Protein AF-D3ANX5-F1 (afdb_monomer)

Secondary structure (DSSP, 8-state):
-----TT-HHHHIIIIIIHHHHHHH--TTT-TT-------S--SS--TT--HHHHHHHHHHHHHHHHHHHTTS-HHHHHHHHHHH-TTGGGS---HHHHHHHHHHHHHHTT--TTT-PPPHHHHHHHHHHHHHS-HHHHHHHHHHHHHHHTTGGGS-HHHHHHHGGGHHHHHHHHHHHHHHT-GGGT---

pLDDT: mean 89.56, std 9.3, range [53.28, 98.25]

Sequence (190 aa):
MNFHSFGNRCYEDTIIRGMPEFFVRYDARFRPQDHLLTLDYPILRPVGKRSGIDAVYFYLSCVLLEQRFLGRLPEPYGKAVLEHFHGDYEELILNVASVILRNLVVHMMMGKKLSENAVTADDMERFCICVKNCDRQKLEEAISHQLEQLTGGPEGDRALYSYLSCDRKDFAAELKNAAECGYMDRMIVY

Radius of gyration: 18.01 Å; Cα contacts (8 Å, |Δi|>4): 197; chains: 1; bounding box: 42×38×56 Å

Foldseek 3Di:
DDQAPLLAPQVCCQPVPVVVVQVVPADCPPCQQDRPGPSQADFLDDLPPDGHVSSVVVSVLRSVLLRVLRVVDDSVLLNLQQCLLDVPSSHDRYHSSLLSLLQCLLCVLLVHDPPDDDQDPVSVVVSLVVLQPDDLVVQLVSSLVSLCVSQPHPPGDVSSSVRNSSCSNVSSVVCSVCSVVVNNSSSYDD

Solvent-accessible surface area (backbone atoms only — not comparable to full-atom values): 10799 Å² total; per-residue (Å²): 134,82,89,78,52,70,68,24,44,41,50,40,43,38,60,72,51,44,45,59,53,40,66,75,68,53,39,75,87,86,41,46,63,59,58,91,60,85,69,72,42,55,64,73,67,76,73,74,91,51,52,20,59,62,26,51,52,53,49,52,55,51,50,50,42,42,45,64,55,55,69,74,52,60,66,70,57,53,33,54,44,42,42,64,62,32,84,63,41,38,77,42,83,57,43,68,59,56,59,48,47,53,32,51,46,52,37,49,75,72,73,32,50,99,87,80,49,81,63,47,73,66,58,51,51,54,48,36,54,50,46,60,73,46,55,64,65,59,44,37,51,53,50,50,53,49,45,34,56,78,31,57,41,99,84,30,46,61,69,48,35,61,48,64,54,52,45,39,65,60,49,33,51,48,52,37,50,24,35,73,73,71,48,50,72,59,62,46,75,105

InterPro domains:
  IPR045751 Protein of unknown function DUF6179 [PF19677] (2-189)

Mean predicted aligned error: 4.9 Å

Organism: NCBI:txid566550

Structure (mmCIF, N/CA/C/O backbone):
data_AF-D3ANX5-F1
#
_entry.id   AF-D3ANX5-F1
#
loop_
_atom_site.group_PDB
_atom_site.id
_atom_site.type_symbol
_atom_site.label_atom_id
_atom_site.label_alt_id
_atom_site.label_comp_id
_atom_site.label_asym_id
_atom_site.label_entity_id
_atom_site.label_seq_id
_atom_site.pdbx_PDB_ins_code
_atom_site.Cartn_x
_atom_site.Cartn_y
_atom_site.Cartn_z
_atom_site.occupancy
_atom_site.B_iso_or_equiv
_atom_site.auth_seq_id
_atom_site.auth_comp_id
_atom_site.auth_asym_id
_atom_site.auth_atom_id
_atom_site.pdbx_PDB_model_num
ATOM 1 N N . MET A 1 1 ? 19.415 4.209 1.225 1.00 53.28 1 MET A N 1
ATOM 2 C CA . MET A 1 1 ? 18.187 3.611 1.788 1.00 53.28 1 MET A CA 1
ATOM 3 C C . MET A 1 1 ? 18.314 2.114 1.610 1.00 53.28 1 MET A C 1
ATOM 5 O O . MET A 1 1 ? 18.692 1.709 0.517 1.00 53.28 1 MET A O 1
ATOM 9 N N . ASN A 1 2 ? 18.074 1.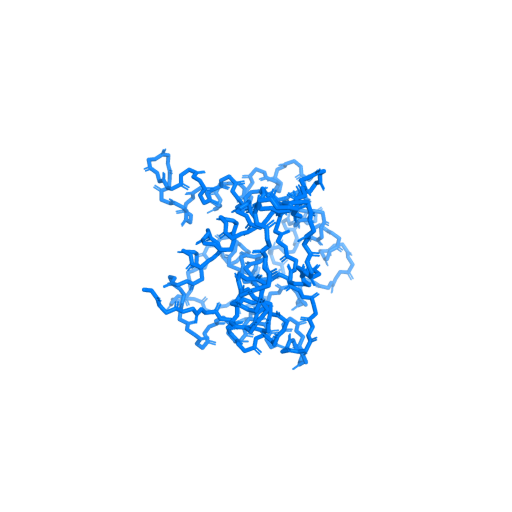333 2.660 1.00 82.69 2 ASN A N 1
ATOM 10 C CA . ASN A 1 2 ? 17.958 -0.117 2.526 1.00 82.69 2 ASN A CA 1
ATOM 11 C C . ASN A 1 2 ? 16.546 -0.434 2.020 1.00 82.69 2 ASN A C 1
ATOM 13 O O . ASN A 1 2 ? 15.611 0.302 2.329 1.00 82.69 2 ASN A O 1
ATOM 17 N N . PHE A 1 3 ? 16.415 -1.463 1.189 1.00 92.81 3 PHE A N 1
ATOM 18 C CA . PHE A 1 3 ? 15.120 -1.934 0.711 1.00 92.81 3 PHE A CA 1
ATOM 19 C C . PHE A 1 3 ? 14.460 -2.792 1.798 1.00 92.81 3 PHE A C 1
ATOM 21 O O . PHE A 1 3 ? 15.115 -3.670 2.355 1.00 92.81 3 PHE A O 1
ATOM 28 N N . HIS A 1 4 ? 13.190 -2.524 2.090 1.00 95.81 4 HIS A N 1
ATOM 29 C CA . HIS A 1 4 ? 12.387 -3.209 3.099 1.00 95.81 4 HIS A CA 1
ATOM 30 C C . HIS A 1 4 ? 11.241 -3.962 2.423 1.00 95.81 4 HIS A C 1
ATOM 32 O O . HIS A 1 4 ? 10.244 -3.366 2.009 1.00 95.81 4 HIS A O 1
ATOM 38 N N . SER A 1 5 ? 11.398 -5.278 2.318 1.00 95.81 5 SER A N 1
ATOM 39 C CA . SER A 1 5 ? 10.372 -6.224 1.861 1.00 95.81 5 SER A CA 1
ATOM 40 C C . SER A 1 5 ? 9.564 -6.827 3.006 1.00 95.81 5 SER A C 1
ATOM 42 O O . SER A 1 5 ? 8.515 -7.421 2.761 1.00 95.81 5 SER A O 1
ATOM 44 N N . PHE A 1 6 ? 10.084 -6.735 4.236 1.00 96.31 6 PHE A N 1
ATOM 45 C CA . PHE A 1 6 ? 9.608 -7.474 5.403 1.00 96.31 6 PHE A CA 1
ATOM 46 C C . PHE A 1 6 ? 9.530 -8.991 5.175 1.00 96.31 6 PHE A C 1
ATOM 48 O O . PHE A 1 6 ? 8.765 -9.665 5.845 1.00 96.31 6 PHE A O 1
ATOM 55 N N . GLY A 1 7 ? 10.333 -9.547 4.259 1.00 95.88 7 GLY A N 1
ATOM 56 C CA . GLY A 1 7 ? 10.342 -10.981 3.939 1.00 95.88 7 GLY A CA 1
ATOM 57 C C . GLY A 1 7 ? 9.345 -11.416 2.859 1.00 95.88 7 GLY A C 1
ATOM 58 O O . GLY A 1 7 ? 9.323 -12.591 2.505 1.00 95.88 7 GLY A O 1
ATOM 59 N N . ASN A 1 8 ? 8.550 -10.504 2.283 1.00 97.75 8 ASN A N 1
ATOM 60 C CA . ASN A 1 8 ? 7.672 -10.859 1.167 1.00 97.75 8 ASN A CA 1
ATOM 61 C C . ASN A 1 8 ? 8.482 -11.162 -0.107 1.00 97.75 8 ASN A C 1
ATOM 63 O O . ASN A 1 8 ? 9.114 -10.273 -0.690 1.00 97.75 8 ASN A O 1
ATOM 67 N N . ARG A 1 9 ? 8.422 -12.416 -0.566 1.00 96.62 9 ARG A N 1
ATOM 68 C CA . ARG A 1 9 ? 9.207 -12.911 -1.702 1.00 96.62 9 ARG A CA 1
ATOM 69 C C . ARG A 1 9 ? 8.788 -12.289 -3.018 1.00 96.62 9 ARG A C 1
ATOM 71 O O . ARG A 1 9 ? 9.655 -11.945 -3.807 1.00 96.62 9 ARG A O 1
ATOM 78 N N . CYS A 1 10 ? 7.490 -12.080 -3.243 1.00 96.06 10 CYS A N 1
ATOM 79 C CA . CYS A 1 10 ? 7.006 -11.427 -4.461 1.00 96.06 10 CYS A CA 1
ATOM 80 C C . CYS A 1 10 ? 7.599 -10.013 -4.605 1.00 96.06 10 CYS A C 1
ATOM 82 O O . CYS A 1 10 ? 8.058 -9.629 -5.686 1.00 96.06 10 CYS A O 1
ATOM 84 N N . TYR A 1 11 ? 7.655 -9.262 -3.502 1.00 96.50 11 TYR A N 1
ATOM 85 C CA . TYR A 1 11 ? 8.239 -7.927 -3.480 1.00 96.50 11 TYR A CA 1
ATOM 86 C C . TYR A 1 11 ? 9.754 -7.963 -3.740 1.00 96.50 11 TYR A C 1
ATOM 88 O O . TYR A 1 11 ? 10.253 -7.223 -4.594 1.00 96.50 11 TYR A O 1
ATOM 96 N N . GLU A 1 12 ? 10.487 -8.848 -3.057 1.00 95.50 12 GLU A N 1
ATOM 97 C CA . GLU A 1 12 ? 11.931 -9.027 -3.272 1.00 95.50 12 GLU A CA 1
ATOM 98 C C . GLU A 1 12 ? 12.256 -9.484 -4.689 1.00 95.50 12 GLU A C 1
ATOM 100 O O . GLU A 1 12 ? 13.096 -8.879 -5.351 1.00 95.50 12 GLU A O 1
ATOM 105 N N . ASP A 1 13 ? 11.582 -10.517 -5.180 1.00 94.56 13 ASP A N 1
ATOM 106 C CA . ASP A 1 13 ? 11.825 -11.081 -6.501 1.00 94.56 13 ASP A CA 1
ATOM 107 C C . ASP A 1 13 ? 11.538 -10.052 -7.584 1.00 94.56 13 ASP A C 1
ATOM 109 O O . ASP A 1 13 ? 12.362 -9.870 -8.480 1.00 94.56 13 ASP A O 1
ATOM 113 N N . THR A 1 14 ? 10.442 -9.299 -7.466 1.00 94.31 14 THR A N 1
ATOM 114 C CA . THR A 1 14 ? 10.116 -8.257 -8.444 1.00 94.31 14 THR A CA 1
ATOM 115 C C . THR A 1 14 ? 11.190 -7.167 -8.473 1.00 94.31 14 THR A C 1
ATOM 117 O O . THR A 1 14 ? 11.650 -6.800 -9.553 1.00 94.31 14 THR A O 1
ATOM 120 N N . ILE A 1 15 ? 11.619 -6.647 -7.315 1.00 94.56 15 ILE A N 1
ATOM 121 C CA . ILE A 1 15 ? 12.495 -5.462 -7.243 1.00 94.56 15 ILE A CA 1
ATOM 122 C C . ILE A 1 15 ? 13.983 -5.801 -7.299 1.00 94.56 15 ILE A C 1
ATOM 124 O O . ILE A 1 15 ? 14.739 -5.129 -7.996 1.00 94.56 15 ILE A O 1
ATOM 128 N N . ILE A 1 16 ? 14.422 -6.815 -6.563 1.00 93.00 16 ILE A N 1
ATOM 129 C CA . ILE A 1 16 ? 15.840 -7.155 -6.413 1.00 93.00 16 ILE A CA 1
ATOM 130 C C . ILE A 1 16 ? 16.317 -8.058 -7.550 1.00 93.00 16 ILE A C 1
ATOM 132 O O . ILE A 1 16 ? 17.468 -7.937 -7.964 1.00 93.00 16 ILE A O 1
ATOM 136 N N . ARG A 1 17 ? 15.459 -8.941 -8.080 1.00 89.56 17 ARG A N 1
ATOM 137 C CA . ARG A 1 17 ? 15.836 -9.880 -9.153 1.00 89.56 17 ARG A CA 1
ATOM 138 C C . ARG A 1 17 ? 15.304 -9.435 -10.516 1.00 89.56 17 ARG A C 1
ATOM 140 O O . ARG A 1 17 ? 16.083 -9.253 -11.450 1.00 89.56 17 ARG A O 1
ATOM 147 N N . GLY A 1 18 ? 14.001 -9.185 -10.607 1.00 89.94 18 GLY A N 1
ATOM 148 C CA . GLY A 1 18 ? 13.301 -8.878 -11.851 1.00 89.94 18 GLY A CA 1
ATOM 149 C C . GLY A 1 18 ? 13.692 -7.533 -12.465 1.00 89.94 18 GLY A C 1
ATOM 150 O O . GLY A 1 18 ? 13.960 -7.462 -13.666 1.00 89.94 18 GLY A O 1
ATOM 151 N N . MET A 1 19 ? 13.782 -6.465 -11.663 1.00 91.25 19 MET A N 1
ATOM 152 C CA . MET A 1 19 ? 14.121 -5.132 -12.190 1.00 91.25 19 MET A CA 1
ATOM 153 C C . MET A 1 19 ? 15.528 -5.060 -12.798 1.00 91.25 19 MET A C 1
ATOM 155 O O . MET A 1 19 ? 15.645 -4.563 -13.921 1.00 91.25 19 MET A O 1
ATOM 159 N N . PRO A 1 20 ? 16.603 -5.552 -12.148 1.00 90.50 20 PRO A N 1
ATOM 160 C CA . PRO A 1 20 ? 17.916 -5.575 -12.788 1.00 90.50 20 PRO A CA 1
ATOM 161 C C . PRO A 1 20 ? 17.933 -6.373 -14.096 1.00 90.50 20 PRO A C 1
ATOM 163 O O . PRO A 1 20 ? 18.494 -5.906 -15.088 1.00 90.50 20 PRO A O 1
ATOM 166 N N . GLU A 1 21 ? 17.282 -7.541 -14.131 1.00 87.12 21 GLU A N 1
ATOM 167 C CA . GLU A 1 21 ? 17.213 -8.379 -15.334 1.00 87.12 21 GLU A CA 1
ATOM 168 C C . GLU A 1 21 ? 16.477 -7.679 -16.487 1.00 87.12 21 GLU A C 1
ATOM 170 O O . GLU A 1 21 ? 16.917 -7.759 -17.639 1.00 87.12 21 GLU A O 1
ATOM 175 N N . PHE A 1 22 ? 15.415 -6.923 -16.183 1.00 86.69 22 PHE A N 1
ATOM 176 C CA . PHE A 1 22 ? 14.735 -6.073 -17.159 1.00 86.69 22 PHE A CA 1
ATOM 177 C C . PHE A 1 22 ? 15.706 -5.081 -17.811 1.00 86.69 22 PHE A C 1
ATOM 179 O O . PHE A 1 22 ? 15.790 -5.040 -19.037 1.00 86.69 22 PHE A O 1
ATOM 186 N N . PHE A 1 23 ? 16.485 -4.329 -17.028 1.00 86.50 23 PHE A N 1
ATOM 187 C CA . PHE A 1 23 ? 17.390 -3.312 -17.581 1.00 86.50 23 PHE A CA 1
ATOM 188 C C . PHE A 1 23 ? 18.545 -3.896 -18.403 1.00 86.50 23 PHE A C 1
ATOM 190 O O . PHE A 1 23 ? 19.031 -3.227 -19.313 1.00 86.50 23 PHE A O 1
ATOM 197 N N . VAL A 1 24 ? 18.962 -5.138 -18.135 1.00 86.62 24 VAL A N 1
ATOM 198 C CA . VAL A 1 24 ? 19.965 -5.838 -18.959 1.00 86.62 24 VAL A CA 1
ATOM 199 C C . VAL A 1 24 ? 19.417 -6.177 -20.347 1.00 86.62 24 VAL A C 1
ATOM 201 O O . VAL A 1 24 ? 20.160 -6.142 -21.328 1.00 86.62 24 VAL A O 1
ATOM 204 N N . ARG A 1 25 ? 18.130 -6.526 -20.443 1.00 82.19 25 ARG A N 1
ATOM 205 C CA . ARG A 1 25 ? 17.501 -6.989 -21.693 1.00 82.19 25 ARG A CA 1
ATOM 206 C C . ARG A 1 25 ? 16.730 -5.906 -22.441 1.00 82.19 25 ARG A C 1
ATOM 208 O O . ARG A 1 25 ? 16.408 -6.103 -23.611 1.00 82.19 25 ARG A O 1
ATOM 215 N N . TYR A 1 26 ? 16.405 -4.802 -21.780 1.00 84.00 26 TYR A N 1
ATOM 216 C CA . TYR A 1 26 ? 15.589 -3.738 -22.345 1.00 84.00 26 TYR A CA 1
ATOM 217 C C . TYR A 1 26 ? 16.313 -3.022 -23.494 1.00 84.00 26 TYR A C 1
ATOM 219 O O . TYR A 1 26 ? 17.374 -2.424 -23.312 1.00 84.00 26 TYR A O 1
ATOM 227 N N . ASP A 1 27 ? 15.706 -3.041 -24.682 1.00 81.69 27 ASP A N 1
ATOM 228 C CA . ASP A 1 27 ? 16.212 -2.340 -25.860 1.00 81.69 27 ASP A CA 1
ATOM 229 C C . ASP A 1 27 ? 15.399 -1.069 -26.119 1.00 81.69 27 ASP A C 1
ATOM 231 O O . ASP A 1 27 ? 14.394 -1.066 -26.831 1.00 81.69 27 ASP A O 1
ATOM 235 N N . ALA A 1 28 ? 15.879 0.043 -25.568 1.00 82.19 28 ALA A N 1
ATOM 236 C CA . ALA A 1 28 ? 15.241 1.346 -25.724 1.00 82.19 28 ALA A CA 1
ATOM 237 C C . ALA A 1 28 ? 15.181 1.847 -27.181 1.00 82.19 28 ALA A C 1
ATOM 239 O O . ALA A 1 28 ? 14.364 2.714 -27.488 1.00 82.19 28 ALA A O 1
ATOM 240 N N . ARG A 1 29 ? 16.058 1.361 -28.073 1.00 80.75 29 ARG A N 1
ATOM 241 C CA . ARG A 1 29 ? 16.172 1.867 -29.452 1.00 80.75 29 ARG A CA 1
ATOM 242 C C . ARG A 1 29 ? 15.270 1.109 -30.409 1.00 80.75 29 ARG A C 1
ATOM 244 O O . ARG A 1 29 ? 14.643 1.731 -31.262 1.00 80.75 29 ARG A O 1
ATOM 251 N N . PHE A 1 30 ? 15.219 -0.212 -30.275 1.00 79.19 30 PHE A N 1
ATOM 252 C CA . PHE A 1 30 ? 14.529 -1.067 -31.237 1.00 79.19 30 PHE A CA 1
ATOM 253 C C . PHE A 1 30 ? 13.263 -1.718 -30.673 1.00 79.19 30 PHE A C 1
ATOM 255 O O . PHE A 1 30 ? 12.392 -2.090 -31.458 1.00 79.19 30 PHE A O 1
ATOM 262 N N . ARG A 1 31 ? 13.124 -1.849 -29.343 1.00 76.81 31 ARG A N 1
ATOM 263 C CA . ARG A 1 31 ? 11.971 -2.505 -28.694 1.00 76.81 31 ARG A CA 1
ATOM 264 C C . ARG A 1 31 ? 11.511 -1.778 -27.412 1.00 76.81 31 ARG A C 1
ATOM 266 O O . ARG A 1 31 ? 11.332 -2.420 -26.379 1.00 76.81 31 ARG A O 1
ATOM 273 N N . PRO A 1 32 ? 11.256 -0.453 -27.448 1.00 71.38 32 PRO A N 1
ATOM 274 C CA . PRO A 1 32 ? 10.964 0.332 -26.242 1.00 71.38 32 PRO A CA 1
ATOM 275 C C . PRO A 1 32 ? 9.645 -0.038 -25.545 1.00 71.38 32 PRO A C 1
ATOM 277 O O . PRO A 1 32 ? 9.438 0.317 -24.390 1.00 71.38 32 PRO A O 1
ATOM 280 N N . GLN A 1 33 ? 8.739 -0.727 -26.245 1.00 67.31 33 GLN A N 1
ATOM 281 C 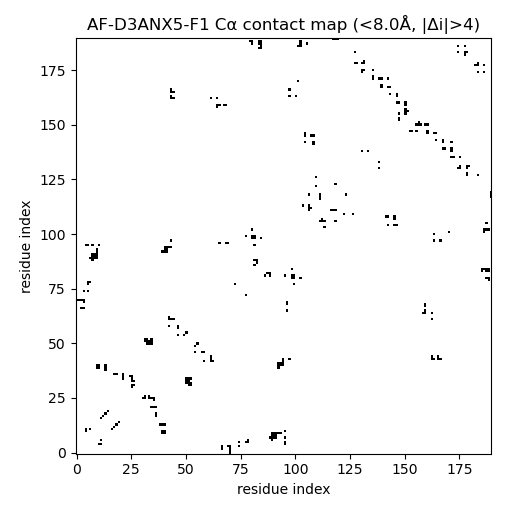CA . GLN A 1 33 ? 7.437 -1.151 -25.720 1.00 67.31 33 GLN A CA 1
ATOM 282 C C . GLN A 1 33 ? 7.497 -2.508 -25.002 1.00 67.31 33 GLN A C 1
ATOM 284 O O . GLN A 1 33 ? 6.590 -2.824 -24.232 1.00 67.31 33 GLN A O 1
ATOM 289 N N . ASP A 1 34 ? 8.548 -3.300 -25.235 1.00 69.56 34 ASP A N 1
ATOM 290 C CA . ASP A 1 34 ? 8.652 -4.650 -24.691 1.00 69.56 34 ASP A CA 1
ATOM 291 C C . ASP A 1 34 ? 9.109 -4.596 -23.237 1.00 69.56 34 ASP A C 1
ATOM 293 O O . ASP A 1 34 ? 10.294 -4.443 -22.931 1.00 69.56 34 ASP A O 1
ATOM 297 N N . HIS A 1 35 ? 8.155 -4.753 -22.323 1.00 58.94 35 HIS A N 1
ATOM 298 C CA . HIS A 1 35 ? 8.471 -5.090 -20.948 1.00 58.94 35 HIS A CA 1
ATOM 299 C C . HIS A 1 35 ? 8.474 -6.620 -20.819 1.00 58.94 35 HIS A C 1
ATOM 301 O O . HIS A 1 35 ? 7.448 -7.284 -20.843 1.00 58.94 35 HIS A O 1
ATOM 307 N N . LEU A 1 36 ? 9.662 -7.213 -20.718 1.00 61.56 36 LEU A N 1
ATOM 308 C CA . LEU A 1 36 ? 9.828 -8.646 -20.424 1.00 61.56 36 LEU A CA 1
ATOM 309 C C . LEU A 1 36 ? 9.421 -9.003 -18.980 1.00 61.56 36 LEU A C 1
ATOM 311 O O . LEU A 1 36 ? 9.427 -10.173 -18.617 1.00 61.56 36 LEU A O 1
ATOM 315 N N . LEU A 1 37 ? 9.114 -7.996 -18.156 1.00 67.00 37 LEU A N 1
ATOM 316 C CA . LEU A 1 37 ? 8.859 -8.118 -16.727 1.00 67.00 37 LEU A CA 1
ATOM 317 C C . LEU A 1 37 ? 7.362 -8.029 -16.433 1.00 67.00 37 LEU A C 1
ATOM 319 O O . LEU A 1 37 ? 6.711 -7.078 -16.856 1.00 67.00 37 LEU A O 1
ATOM 323 N N . THR A 1 38 ? 6.827 -8.984 -15.684 1.00 73.81 38 THR A N 1
ATOM 324 C CA . THR A 1 38 ? 5.393 -9.109 -15.377 1.00 73.81 38 THR A CA 1
ATOM 325 C C . THR A 1 38 ? 4.897 -8.156 -14.285 1.00 73.81 38 THR A C 1
ATOM 327 O O . THR A 1 38 ? 3.689 -7.977 -14.169 1.00 73.81 38 THR A O 1
ATOM 330 N N . LEU A 1 39 ? 5.804 -7.465 -13.573 1.00 87.50 39 LEU A N 1
ATOM 331 C CA . LEU A 1 39 ? 5.484 -6.542 -12.468 1.00 87.50 39 LEU A CA 1
ATOM 332 C C . LEU A 1 39 ? 4.566 -7.208 -11.426 1.00 87.50 39 LEU A C 1
ATOM 334 O O . LEU A 1 39 ? 3.504 -6.683 -11.102 1.00 87.50 39 LEU A O 1
ATOM 338 N N . ASP A 1 40 ? 4.974 -8.384 -10.944 1.00 90.06 40 ASP A N 1
ATOM 339 C CA . ASP A 1 40 ? 4.107 -9.279 -10.165 1.00 90.06 40 ASP A CA 1
ATOM 340 C C . ASP A 1 40 ? 3.681 -8.698 -8.812 1.00 90.06 40 ASP A C 1
ATOM 342 O O . ASP A 1 40 ? 2.571 -8.961 -8.349 1.00 90.06 40 ASP A O 1
ATOM 346 N N . TYR A 1 41 ? 4.534 -7.885 -8.182 1.00 95.19 41 TYR A N 1
ATOM 347 C CA . TYR A 1 41 ? 4.179 -7.209 -6.938 1.00 95.19 41 TYR A CA 1
ATOM 348 C C . TYR A 1 41 ? 3.152 -6.082 -7.186 1.00 95.19 41 TYR A C 1
ATOM 350 O O . TYR A 1 41 ? 3.411 -5.149 -7.952 1.00 95.19 41 TYR A O 1
ATOM 358 N N . PRO A 1 42 ? 1.976 -6.118 -6.533 1.00 95.81 42 PRO A N 1
ATOM 359 C CA . PRO A 1 42 ? 0.933 -5.127 -6.756 1.00 95.81 42 PRO A CA 1
ATOM 360 C C . PRO A 1 42 ? 1.277 -3.794 -6.083 1.00 95.81 42 PRO A C 1
ATOM 362 O O . PRO A 1 42 ? 1.727 -3.760 -4.942 1.00 95.81 42 PRO A O 1
ATOM 365 N N . ILE A 1 43 ? 0.974 -2.677 -6.750 1.00 96.44 43 ILE A N 1
ATOM 366 C CA . ILE A 1 43 ? 1.082 -1.308 -6.211 1.00 96.44 43 ILE A CA 1
ATOM 367 C C . ILE A 1 43 ? -0.307 -0.693 -5.992 1.00 96.44 43 ILE A C 1
ATOM 369 O O . ILE A 1 43 ? -1.248 -1.007 -6.720 1.00 96.44 43 ILE A O 1
ATOM 373 N N . LEU A 1 44 ? -0.437 0.239 -5.039 1.00 96.44 44 LEU A N 1
ATOM 374 C CA . LEU A 1 44 ? -1.719 0.886 -4.697 1.00 96.44 44 LEU A CA 1
ATOM 375 C C . LEU A 1 44 ? -2.333 1.680 -5.854 1.00 96.44 44 LEU A C 1
ATOM 377 O O . LEU A 1 44 ? -3.541 1.903 -5.910 1.00 96.44 44 LEU A O 1
ATOM 381 N N . ARG A 1 45 ? -1.488 2.169 -6.764 1.00 94.62 45 ARG A N 1
ATOM 382 C CA . ARG A 1 45 ? -1.915 2.959 -7.914 1.00 94.62 45 ARG A CA 1
ATOM 383 C C . ARG A 1 45 ? -1.694 2.153 -9.191 1.00 94.62 45 ARG A C 1
ATOM 385 O O . ARG A 1 45 ? -0.541 1.923 -9.545 1.00 94.62 45 ARG A O 1
ATOM 392 N N . PRO A 1 46 ? -2.748 1.781 -9.934 1.00 89.50 46 PRO A N 1
ATOM 393 C CA . PRO A 1 46 ? -2.593 0.923 -11.100 1.00 89.50 46 PRO A CA 1
ATOM 394 C C . PRO A 1 46 ? -1.734 1.586 -12.183 1.00 89.50 46 PRO A C 1
ATOM 396 O O . PRO A 1 46 ? -1.886 2.775 -12.488 1.00 89.50 46 PRO A O 1
ATOM 399 N N . VAL A 1 47 ? -0.866 0.789 -12.815 1.00 89.31 47 VAL A N 1
ATOM 400 C CA . VAL A 1 47 ? -0.013 1.214 -13.944 1.00 89.31 47 VAL A CA 1
ATOM 401 C C . VAL A 1 47 ? -0.860 1.711 -15.124 1.00 89.31 47 VAL A C 1
ATOM 403 O O . VAL A 1 47 ? -0.481 2.660 -15.819 1.00 89.31 47 VAL A O 1
ATOM 406 N N . GLY A 1 48 ? -2.057 1.144 -15.297 1.00 88.12 48 GLY A N 1
ATOM 407 C CA . GLY A 1 48 ? -3.027 1.554 -16.307 1.00 88.12 48 GLY A CA 1
ATOM 408 C C . GLY A 1 48 ? -2.581 1.163 -17.714 1.00 88.12 48 GLY A C 1
ATOM 409 O O . GLY A 1 48 ? -2.150 0.042 -17.940 1.00 88.12 48 GLY A O 1
ATOM 410 N N . LYS A 1 49 ? -2.692 2.095 -18.669 1.00 87.06 49 LYS A N 1
ATOM 411 C CA . LYS A 1 49 ? -2.359 1.867 -20.089 1.00 87.06 49 LYS A CA 1
ATOM 412 C C . LYS A 1 49 ? -0.885 2.121 -20.441 1.00 87.06 49 LYS A C 1
ATOM 414 O O . LYS A 1 49 ? -0.560 2.208 -21.620 1.00 87.06 49 LYS A O 1
ATOM 419 N N . ARG A 1 50 ? -0.017 2.337 -19.448 1.00 88.44 50 ARG A N 1
ATOM 420 C CA . ARG A 1 50 ? 1.416 2.568 -19.687 1.00 88.44 50 ARG A CA 1
ATOM 421 C C . ARG A 1 50 ? 2.073 1.268 -20.147 1.00 88.44 50 ARG A C 1
ATOM 423 O O . ARG A 1 50 ? 1.671 0.196 -19.707 1.00 88.44 50 ARG A O 1
ATOM 430 N N . SER A 1 51 ? 3.104 1.378 -20.973 1.00 83.94 51 SER A N 1
ATOM 431 C CA . SER A 1 51 ? 3.881 0.252 -21.498 1.00 83.94 51 SER A CA 1
ATOM 432 C C . SER A 1 51 ? 5.376 0.563 -21.462 1.00 83.94 51 SER A C 1
ATOM 434 O O . SER A 1 51 ? 5.774 1.713 -21.255 1.00 83.94 51 SER A O 1
ATOM 436 N N . GLY A 1 52 ? 6.206 -0.469 -21.635 1.00 84.56 52 GLY A N 1
ATOM 437 C CA . GLY A 1 52 ? 7.656 -0.314 -21.726 1.00 84.56 52 GLY A CA 1
ATOM 438 C C . GLY A 1 52 ? 8.266 0.455 -20.551 1.00 84.56 52 GLY A C 1
ATOM 439 O O . GLY A 1 52 ? 7.915 0.240 -19.388 1.00 84.56 52 GLY A O 1
ATOM 440 N N . ILE A 1 53 ? 9.169 1.388 -20.859 1.00 86.88 53 ILE A N 1
ATOM 441 C CA . ILE A 1 53 ? 9.872 2.177 -19.839 1.00 86.88 53 ILE A CA 1
ATOM 442 C C . ILE A 1 53 ? 8.961 3.118 -19.042 1.00 86.88 53 ILE A C 1
ATOM 444 O O . ILE A 1 53 ? 9.226 3.341 -17.864 1.00 86.88 53 ILE A O 1
ATOM 448 N N . ASP A 1 54 ? 7.868 3.622 -19.622 1.00 88.75 54 ASP A N 1
ATOM 449 C CA . ASP A 1 54 ? 6.937 4.505 -18.905 1.00 88.75 54 ASP A CA 1
ATOM 450 C C . ASP A 1 54 ? 6.182 3.745 -17.808 1.00 88.75 54 ASP A C 1
ATOM 452 O O . ASP A 1 54 ? 5.939 4.282 -16.723 1.00 88.75 54 ASP A O 1
ATOM 456 N N . ALA A 1 55 ? 5.836 2.478 -18.071 1.00 90.38 55 ALA A N 1
ATOM 457 C CA . ALA A 1 55 ? 5.257 1.587 -17.070 1.00 90.38 55 ALA A CA 1
ATOM 458 C C . ALA A 1 55 ? 6.252 1.318 -15.937 1.00 90.38 55 ALA A C 1
ATOM 460 O O . ALA A 1 55 ? 5.906 1.493 -14.769 1.00 90.38 55 ALA A O 1
ATOM 461 N N . VAL A 1 56 ? 7.495 0.966 -16.282 1.00 91.62 56 VAL A N 1
ATOM 462 C CA . VAL A 1 56 ? 8.554 0.671 -15.305 1.00 91.62 56 VAL A CA 1
ATOM 463 C C . VAL A 1 56 ? 8.903 1.899 -14.465 1.00 91.62 56 VAL A C 1
ATOM 465 O O . VAL A 1 56 ? 8.984 1.800 -13.242 1.00 91.62 56 VAL A O 1
ATOM 468 N N . TYR A 1 57 ? 9.043 3.075 -15.080 1.00 92.81 57 TYR A N 1
ATOM 469 C CA . TYR A 1 57 ? 9.320 4.324 -14.369 1.00 92.81 57 TYR A CA 1
ATOM 470 C C . TYR A 1 57 ? 8.202 4.677 -13.382 1.00 92.81 57 TYR A C 1
ATOM 472 O O . TYR A 1 57 ? 8.466 4.994 -12.219 1.00 92.81 57 TYR A O 1
ATOM 480 N N . PHE A 1 58 ? 6.945 4.592 -13.825 1.00 95.06 58 PHE A N 1
ATOM 481 C CA . PHE A 1 58 ? 5.791 4.853 -12.968 1.00 95.06 58 PHE A CA 1
ATOM 482 C C . PHE A 1 58 ? 5.711 3.860 -11.803 1.00 95.06 58 PHE A C 1
ATOM 484 O O . PHE A 1 58 ? 5.486 4.262 -10.659 1.00 95.06 58 PHE A O 1
ATOM 491 N N . TYR A 1 59 ? 5.934 2.579 -12.091 1.00 95.56 59 TYR A N 1
ATOM 492 C CA . TYR A 1 59 ? 5.936 1.512 -11.103 1.00 95.56 59 TYR A CA 1
ATOM 493 C C . TYR A 1 59 ? 7.025 1.724 -10.041 1.00 95.56 59 TYR A C 1
ATOM 495 O O . TYR A 1 59 ? 6.724 1.777 -8.850 1.00 95.56 59 TYR A O 1
ATOM 503 N N . LEU A 1 60 ? 8.275 1.955 -10.459 1.00 95.50 60 LEU A N 1
ATOM 504 C CA . LEU A 1 60 ? 9.392 2.225 -9.547 1.00 95.50 60 LEU A CA 1
ATOM 505 C C . LEU A 1 60 ? 9.186 3.509 -8.734 1.00 95.50 60 LEU A C 1
ATOM 507 O O . LEU A 1 60 ? 9.576 3.567 -7.571 1.00 95.50 60 LEU A O 1
ATOM 511 N N . SER A 1 61 ? 8.527 4.519 -9.307 1.00 97.00 61 SER A N 1
ATOM 512 C CA . SER A 1 61 ? 8.152 5.733 -8.573 1.00 97.00 61 SER A CA 1
ATOM 513 C C . SER A 1 61 ? 7.148 5.440 -7.451 1.00 97.00 61 SER A C 1
ATOM 515 O O . SER A 1 61 ? 7.255 6.020 -6.373 1.00 97.00 61 SER A O 1
ATOM 517 N N . CYS A 1 62 ? 6.201 4.521 -7.668 1.00 97.94 62 CYS A N 1
ATOM 518 C CA . CYS A 1 62 ? 5.271 4.064 -6.631 1.00 97.94 62 CYS A CA 1
ATOM 519 C C . CYS A 1 62 ? 5.995 3.257 -5.544 1.00 97.94 62 CYS A C 1
ATOM 521 O O . CYS A 1 62 ? 5.846 3.557 -4.361 1.00 97.94 62 CYS A O 1
ATOM 523 N N . VAL A 1 63 ? 6.852 2.311 -5.941 1.00 97.25 63 VAL A N 1
ATOM 524 C CA . VAL A 1 63 ? 7.688 1.525 -5.016 1.00 97.25 63 VAL A CA 1
ATOM 525 C C . VAL A 1 63 ? 8.580 2.433 -4.169 1.00 97.25 63 VAL A C 1
ATOM 527 O O . VAL A 1 63 ? 8.709 2.226 -2.969 1.00 97.25 63 VAL A O 1
ATOM 530 N N . LEU A 1 64 ? 9.153 3.494 -4.742 1.00 97.44 64 LEU A N 1
ATOM 531 C CA . LEU A 1 64 ? 9.945 4.456 -3.977 1.00 97.44 64 LEU A CA 1
ATOM 532 C C . LEU A 1 64 ? 9.112 5.151 -2.887 1.00 97.44 64 LEU A C 1
ATOM 534 O O . LEU A 1 64 ? 9.612 5.367 -1.785 1.00 97.44 64 LEU A O 1
ATOM 538 N N . LEU A 1 65 ? 7.849 5.490 -3.164 1.00 98.12 65 LEU A N 1
ATOM 539 C CA . LEU A 1 65 ? 6.946 6.052 -2.155 1.00 98.12 65 LEU A CA 1
ATOM 540 C C . LEU A 1 65 ? 6.628 5.028 -1.057 1.00 98.12 65 LEU A C 1
ATOM 542 O O . LEU A 1 65 ? 6.668 5.385 0.119 1.00 98.12 65 LEU A O 1
ATOM 546 N N . GLU A 1 66 ? 6.412 3.760 -1.408 1.00 97.94 66 GLU A N 1
ATOM 547 C CA . GLU A 1 66 ? 6.270 2.686 -0.418 1.00 97.94 66 GLU A CA 1
ATOM 548 C C . GLU A 1 66 ? 7.504 2.566 0.466 1.00 97.94 66 GLU A C 1
ATOM 550 O O . GLU A 1 66 ? 7.381 2.596 1.684 1.00 97.94 66 GLU A O 1
ATOM 555 N N . GLN A 1 67 ? 8.699 2.527 -0.120 1.00 97.50 67 GLN A N 1
ATOM 556 C CA . GLN A 1 67 ? 9.951 2.417 0.627 1.00 97.50 67 GLN A CA 1
ATOM 557 C C . GLN A 1 67 ? 10.204 3.637 1.529 1.00 97.50 67 GLN A C 1
ATOM 559 O O . GLN A 1 67 ? 10.766 3.498 2.615 1.00 97.50 67 GLN A O 1
ATOM 564 N N . ARG A 1 68 ? 9.729 4.832 1.150 1.00 96.31 68 ARG A N 1
ATOM 565 C CA . ARG A 1 68 ? 9.753 6.024 2.024 1.00 96.31 68 ARG A CA 1
ATOM 566 C C . ARG A 1 68 ? 8.828 5.904 3.233 1.00 96.31 68 ARG A C 1
ATOM 568 O O . ARG A 1 68 ? 9.122 6.526 4.254 1.00 96.31 68 ARG A O 1
ATOM 575 N N . PHE A 1 69 ? 7.718 5.180 3.115 1.00 97.00 69 PHE A N 1
ATOM 576 C CA . PHE A 1 69 ? 6.814 4.882 4.226 1.00 97.00 69 PHE A CA 1
ATOM 577 C C . PHE A 1 69 ? 7.358 3.733 5.081 1.00 97.00 69 PHE A C 1
ATOM 579 O O . PHE A 1 69 ? 7.579 3.908 6.277 1.00 97.00 69 PHE A O 1
ATOM 586 N N . LEU A 1 70 ? 7.650 2.600 4.446 1.00 96.88 70 LEU A N 1
ATOM 587 C CA . LEU A 1 70 ? 8.147 1.376 5.063 1.00 96.88 70 LEU A CA 1
ATOM 588 C C . LEU A 1 70 ? 9.467 1.595 5.812 1.00 96.88 70 LEU A C 1
ATOM 590 O O . LEU A 1 70 ? 9.607 1.142 6.942 1.00 96.88 70 LEU A O 1
ATOM 594 N N . GLY A 1 71 ? 10.389 2.383 5.252 1.00 95.50 71 GLY A N 1
ATOM 595 C CA . GLY A 1 71 ? 11.669 2.706 5.889 1.00 95.50 71 GLY A CA 1
ATOM 596 C C . GLY A 1 71 ? 11.572 3.570 7.155 1.00 95.50 71 GLY A C 1
ATOM 597 O O . GLY A 1 71 ? 12.597 3.845 7.775 1.00 95.50 71 GLY A O 1
ATOM 598 N N . ARG A 1 72 ? 10.372 4.029 7.546 1.00 93.31 72 ARG A N 1
ATOM 599 C CA . ARG A 1 72 ? 10.128 4.716 8.832 1.00 93.31 72 ARG A CA 1
ATOM 600 C C . ARG A 1 72 ? 9.748 3.746 9.951 1.00 93.31 72 ARG A C 1
ATOM 602 O O . ARG A 1 72 ? 9.659 4.167 11.102 1.00 93.31 72 ARG A O 1
ATOM 609 N N . LEU A 1 73 ? 9.469 2.489 9.618 1.00 92.06 73 LEU A N 1
ATOM 610 C CA . LEU A 1 73 ? 8.920 1.506 10.539 1.00 92.06 73 LEU A CA 1
ATOM 611 C C . LEU A 1 73 ? 10.005 0.519 10.988 1.00 92.06 73 LEU A C 1
ATOM 613 O O . LEU A 1 73 ? 10.864 0.145 10.189 1.00 92.06 73 LEU A O 1
ATOM 617 N N . PRO A 1 74 ? 9.973 0.062 12.251 1.00 92.00 74 PRO A N 1
ATOM 618 C CA . PRO A 1 74 ? 10.847 -1.015 12.693 1.00 92.00 74 PRO A CA 1
ATOM 619 C C . PRO A 1 74 ? 10.541 -2.318 11.945 1.00 92.00 74 PRO A C 1
ATOM 621 O O . PRO A 1 74 ? 9.381 -2.725 11.861 1.00 92.00 74 PRO A O 1
ATOM 624 N N . GLU A 1 75 ? 11.584 -3.012 11.484 1.00 92.50 75 GLU A N 1
ATOM 625 C CA . GLU A 1 75 ? 11.463 -4.315 10.809 1.00 92.50 75 GLU A CA 1
ATOM 626 C C . GLU A 1 75 ? 10.608 -5.328 11.608 1.00 92.50 75 GLU A C 1
ATOM 628 O O . GLU A 1 75 ? 9.684 -5.902 11.028 1.00 92.50 75 GLU A O 1
ATOM 633 N N . PRO A 1 76 ? 10.805 -5.510 12.937 1.00 92.25 76 PRO A N 1
ATOM 634 C CA . PRO A 1 76 ? 10.004 -6.465 13.709 1.00 92.25 76 PRO A CA 1
ATOM 635 C C . PRO A 1 76 ? 8.514 -6.114 13.761 1.00 92.25 76 PRO A C 1
ATOM 637 O O . PRO A 1 76 ? 7.679 -7.011 13.778 1.00 92.25 76 PRO A O 1
ATOM 640 N N . TYR A 1 77 ? 8.176 -4.819 13.759 1.00 91.25 77 TYR A N 1
ATOM 641 C CA . TYR A 1 77 ? 6.781 -4.379 13.758 1.00 91.25 77 TYR A CA 1
ATOM 642 C C . TYR A 1 77 ? 6.098 -4.755 12.442 1.00 91.25 77 TYR A C 1
ATOM 644 O O . TYR A 1 77 ? 5.038 -5.371 12.462 1.00 91.25 77 TYR A O 1
ATOM 652 N N . GLY A 1 78 ? 6.704 -4.428 11.295 1.00 93.56 78 GLY A N 1
ATOM 653 C CA . GLY A 1 78 ? 6.077 -4.739 10.010 1.00 93.56 78 GLY A CA 1
ATOM 654 C C . GLY A 1 78 ? 5.930 -6.244 9.776 1.00 93.56 78 GLY A C 1
ATOM 655 O O . GLY A 1 78 ? 4.888 -6.663 9.283 1.00 93.56 78 GLY A O 1
ATOM 656 N N . LYS A 1 79 ? 6.898 -7.062 10.218 1.00 94.62 79 LYS A N 1
ATOM 657 C CA . LYS A 1 79 ? 6.777 -8.528 10.165 1.00 94.62 79 LYS A CA 1
ATOM 658 C C . LYS A 1 79 ? 5.634 -9.050 11.026 1.00 94.62 79 LYS A C 1
ATOM 660 O O . LYS A 1 79 ? 4.801 -9.784 10.513 1.00 94.62 79 LYS A O 1
ATOM 665 N N . ALA A 1 80 ? 5.530 -8.598 12.278 1.00 91.88 80 ALA A N 1
ATOM 666 C CA . ALA A 1 80 ? 4.421 -8.980 13.153 1.00 91.88 80 ALA A CA 1
ATOM 667 C C . ALA A 1 80 ? 3.055 -8.614 12.545 1.00 91.88 80 ALA A C 1
ATOM 669 O O . ALA A 1 80 ? 2.105 -9.390 12.633 1.00 91.88 80 ALA A O 1
ATOM 670 N N . VAL A 1 81 ? 2.966 -7.456 11.876 1.00 92.38 81 VAL A N 1
ATOM 671 C CA . VAL A 1 81 ? 1.744 -7.045 11.175 1.00 92.38 81 VAL A CA 1
ATOM 672 C C . VAL A 1 81 ? 1.372 -8.000 10.046 1.00 92.38 81 VAL A C 1
ATOM 674 O O . VAL A 1 81 ? 0.214 -8.401 9.926 1.00 92.38 81 VAL A O 1
ATOM 677 N N . LEU A 1 82 ? 2.346 -8.371 9.221 1.00 94.56 82 LEU A N 1
ATOM 678 C CA . LEU A 1 82 ? 2.114 -9.250 8.080 1.00 94.56 82 LEU A CA 1
ATOM 679 C C . LEU A 1 82 ? 1.843 -10.705 8.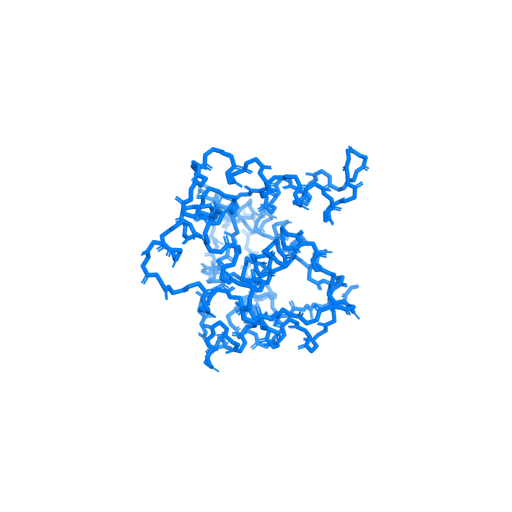504 1.00 94.56 82 LEU A C 1
ATOM 681 O O . LEU A 1 82 ? 0.956 -11.334 7.934 1.00 94.56 82 LEU A O 1
ATOM 685 N N . GLU A 1 83 ? 2.536 -11.212 9.527 1.00 94.00 83 GLU A N 1
ATOM 686 C CA . GLU A 1 83 ? 2.325 -12.556 10.094 1.00 94.00 83 GLU A CA 1
ATOM 687 C C . GLU A 1 83 ? 0.915 -12.724 10.666 1.00 94.00 83 GLU A C 1
ATOM 689 O O . GLU A 1 83 ? 0.265 -13.746 10.443 1.00 94.00 83 GLU A O 1
ATOM 694 N N . HIS A 1 84 ? 0.414 -11.707 11.373 1.00 90.38 84 HIS A N 1
ATOM 695 C CA . HIS A 1 84 ? -0.957 -11.710 11.887 1.00 90.38 84 HIS A CA 1
ATOM 696 C C . HIS A 1 84 ? -1.992 -11.615 10.766 1.00 90.38 84 HIS A C 1
ATOM 698 O O . HIS A 1 84 ? -3.041 -12.251 10.842 1.00 90.38 84 HIS A O 1
ATOM 704 N N . PHE A 1 85 ? -1.701 -10.833 9.719 1.00 89.88 85 PHE A N 1
ATOM 705 C CA . PHE A 1 85 ? -2.561 -10.759 8.540 1.00 89.88 85 PHE A CA 1
ATOM 706 C C . PHE A 1 85 ? -2.685 -12.131 7.863 1.00 89.88 85 PHE A C 1
ATOM 708 O O . PHE A 1 85 ? -3.791 -12.547 7.508 1.00 89.88 85 PHE A O 1
ATOM 715 N N . HIS A 1 86 ? -1.567 -12.846 7.698 1.00 91.56 86 HIS A N 1
ATOM 716 C CA . HIS A 1 86 ? -1.564 -14.219 7.207 1.00 91.56 86 HIS A CA 1
ATOM 717 C C . HIS A 1 86 ? -0.278 -14.967 7.594 1.00 91.56 86 HIS A C 1
ATOM 719 O O . HIS A 1 86 ? 0.821 -14.490 7.326 1.00 91.56 86 HIS A O 1
ATOM 725 N N . GLY A 1 87 ? -0.403 -16.194 8.116 1.00 91.75 87 GLY A N 1
ATOM 726 C CA . GLY A 1 87 ? 0.753 -16.994 8.555 1.00 91.75 87 GLY A CA 1
ATOM 727 C C . GLY A 1 87 ? 1.796 -17.255 7.458 1.00 91.75 87 GLY A C 1
ATOM 728 O O . GLY A 1 87 ? 2.987 -17.249 7.735 1.00 91.75 87 GLY A O 1
ATOM 729 N N . ASP A 1 88 ? 1.351 -17.392 6.205 1.00 94.81 88 ASP A N 1
ATOM 730 C CA . ASP A 1 88 ? 2.218 -17.581 5.028 1.00 94.81 88 ASP A CA 1
ATOM 731 C C . ASP A 1 88 ? 2.386 -16.303 4.176 1.00 94.81 88 ASP A C 1
ATOM 733 O O . ASP A 1 88 ? 2.521 -16.380 2.953 1.00 94.81 88 ASP A O 1
ATOM 737 N N . TYR A 1 89 ? 2.313 -15.106 4.774 1.00 95.44 89 TYR A N 1
ATOM 738 C CA . TYR A 1 89 ? 2.365 -13.833 4.029 1.00 95.44 89 TYR A CA 1
ATOM 739 C C . TYR A 1 89 ? 3.603 -13.674 3.129 1.00 95.44 89 TYR A C 1
ATOM 741 O O . TYR A 1 89 ? 3.556 -12.923 2.152 1.00 95.44 89 TYR A O 1
ATOM 749 N N . GLU A 1 90 ? 4.709 -14.350 3.454 1.00 97.50 90 GLU A N 1
ATOM 750 C CA . GLU A 1 90 ? 5.965 -14.286 2.701 1.00 97.50 90 GLU A CA 1
ATOM 751 C C . GLU A 1 90 ? 5.785 -14.759 1.247 1.00 97.50 90 GLU A C 1
ATOM 753 O O . GLU A 1 90 ? 6.418 -14.209 0.344 1.00 97.50 90 GLU A O 1
ATOM 758 N N . GLU A 1 91 ? 4.870 -15.707 1.004 1.00 96.88 91 GLU A N 1
ATOM 759 C CA . GLU A 1 91 ? 4.564 -16.246 -0.331 1.00 96.88 91 GLU A CA 1
ATOM 760 C C . GLU A 1 91 ? 3.388 -15.542 -1.023 1.00 96.88 91 GLU A C 1
ATOM 762 O O . GLU A 1 91 ? 3.116 -15.792 -2.199 1.00 96.88 91 GLU A O 1
ATOM 767 N N . LEU A 1 92 ? 2.651 -14.685 -0.311 1.00 95.75 92 LEU A N 1
ATOM 768 C CA . LEU A 1 92 ? 1.462 -14.050 -0.864 1.00 95.75 92 LEU A CA 1
ATOM 769 C C . LEU A 1 92 ? 1.820 -12.921 -1.833 1.00 95.75 92 LEU A C 1
ATOM 771 O O . LEU A 1 92 ? 2.694 -12.090 -1.581 1.00 95.75 92 LEU A O 1
ATOM 775 N N . ILE A 1 93 ? 1.053 -12.835 -2.919 1.00 96.00 93 ILE A N 1
ATOM 776 C CA . ILE A 1 93 ? 1.042 -11.666 -3.798 1.00 96.00 93 ILE A CA 1
ATOM 777 C C . ILE A 1 93 ? 0.134 -10.621 -3.148 1.00 96.00 93 ILE A C 1
ATOM 779 O O . ILE A 1 93 ? -1.085 -10.635 -3.316 1.00 96.00 93 ILE A O 1
ATOM 783 N N . LEU A 1 94 ? 0.736 -9.735 -2.360 1.00 94.81 94 LEU A N 1
ATOM 784 C CA . LEU A 1 94 ? 0.054 -8.645 -1.668 1.00 94.81 94 LEU A CA 1
ATOM 785 C C . LEU A 1 94 ? 0.886 -7.369 -1.722 1.00 94.81 94 LEU A C 1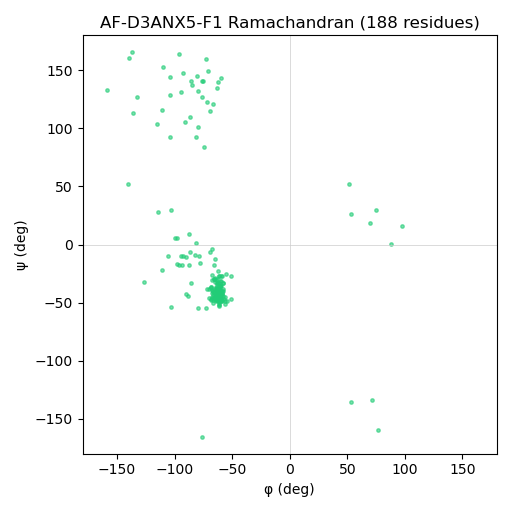
ATOM 787 O O . LEU A 1 94 ? 2.093 -7.411 -1.949 1.00 94.81 94 LEU A O 1
ATOM 791 N N . ASN A 1 95 ? 0.241 -6.228 -1.491 1.00 97.12 95 ASN A N 1
ATOM 792 C CA . ASN A 1 95 ? 0.950 -4.970 -1.310 1.00 97.12 95 ASN A CA 1
ATOM 793 C C . ASN A 1 95 ? 1.343 -4.827 0.168 1.00 97.12 95 ASN A C 1
ATOM 795 O O . ASN A 1 95 ? 0.483 -4.608 1.024 1.00 97.12 95 ASN A O 1
ATOM 799 N N . VAL A 1 96 ? 2.638 -4.936 0.469 1.00 97.44 96 VAL A N 1
ATOM 800 C CA . VAL A 1 96 ? 3.164 -4.901 1.846 1.00 97.44 96 VAL A CA 1
ATOM 801 C C . VAL A 1 96 ? 2.851 -3.565 2.524 1.00 97.44 96 VAL A C 1
ATOM 803 O O . VAL A 1 96 ? 2.458 -3.530 3.692 1.00 97.44 96 VAL A O 1
ATOM 806 N N . ALA A 1 97 ? 2.968 -2.459 1.784 1.00 97.44 97 ALA A N 1
ATOM 807 C CA . ALA A 1 97 ? 2.674 -1.133 2.314 1.00 97.44 97 ALA A CA 1
ATOM 808 C C . ALA A 1 97 ? 1.195 -0.971 2.693 1.00 97.44 97 ALA A C 1
ATOM 810 O O . ALA A 1 97 ? 0.920 -0.373 3.728 1.00 97.44 97 ALA A O 1
ATOM 811 N N . SER A 1 98 ? 0.260 -1.525 1.917 1.00 96.62 98 SER A N 1
ATOM 812 C CA . SER A 1 98 ? -1.183 -1.487 2.184 1.00 96.62 98 SER A CA 1
ATOM 813 C C . SER A 1 98 ? -1.526 -2.178 3.498 1.00 96.62 98 SER A C 1
ATOM 815 O O . SER A 1 98 ? -2.140 -1.563 4.367 1.00 96.62 98 SER A O 1
ATOM 817 N N . VAL A 1 99 ? -1.070 -3.421 3.688 1.00 95.50 99 VAL A N 1
ATOM 818 C CA . VAL A 1 99 ? -1.382 -4.201 4.899 1.00 95.50 99 VAL A CA 1
ATOM 819 C C . VAL A 1 99 ? -0.888 -3.468 6.149 1.00 95.50 99 VAL A C 1
ATOM 821 O O . VAL A 1 99 ? -1.648 -3.243 7.094 1.00 95.50 99 VAL A O 1
ATOM 824 N N . ILE A 1 100 ? 0.363 -3.001 6.120 1.00 95.75 100 ILE A N 1
ATOM 825 C CA . ILE A 1 100 ? 0.968 -2.281 7.244 1.00 95.75 100 ILE A CA 1
ATOM 826 C C . ILE A 1 100 ? 0.296 -0.918 7.476 1.00 95.75 100 ILE A C 1
ATOM 828 O O . ILE A 1 100 ? 0.050 -0.536 8.625 1.00 95.75 100 ILE A O 1
ATOM 832 N N . LEU A 1 101 ? -0.026 -0.185 6.404 1.00 96.12 101 LEU A N 1
ATOM 833 C CA . LEU A 1 101 ? -0.713 1.106 6.464 1.00 96.12 101 LEU A CA 1
ATOM 834 C C . LEU A 1 101 ? -2.075 0.985 7.140 1.00 96.12 101 LEU A C 1
ATOM 836 O O . LEU A 1 101 ? -2.386 1.777 8.029 1.00 96.12 101 LEU A O 1
ATOM 840 N N . ARG A 1 102 ? -2.881 0.007 6.723 1.00 94.81 102 ARG A N 1
ATOM 841 C CA . ARG A 1 102 ? -4.232 -0.204 7.247 1.00 94.81 102 ARG A CA 1
ATOM 842 C C . ARG A 1 102 ? -4.192 -0.488 8.744 1.00 94.81 102 ARG A C 1
ATOM 844 O O . ARG A 1 102 ? -4.885 0.199 9.494 1.00 94.81 102 ARG A O 1
ATOM 851 N N . ASN A 1 103 ? -3.314 -1.394 9.188 1.00 92.81 103 ASN A N 1
ATOM 852 C CA . ASN A 1 103 ? -3.123 -1.668 10.614 1.00 92.81 103 ASN A CA 1
ATOM 853 C C . ASN A 1 103 ? -2.757 -0.391 11.389 1.00 92.81 103 ASN A C 1
ATOM 855 O O . ASN A 1 103 ? -3.380 -0.068 12.401 1.00 92.81 103 ASN A O 1
ATOM 859 N N . LEU A 1 104 ? -1.788 0.376 10.878 1.00 92.56 104 LEU A N 1
ATOM 860 C CA . LEU A 1 104 ? -1.330 1.615 11.505 1.00 92.56 104 LEU A CA 1
ATOM 861 C C . LEU A 1 104 ? -2.445 2.665 11.615 1.00 92.56 104 LEU A C 1
ATOM 863 O O . LEU A 1 104 ? -2.614 3.278 12.669 1.00 92.56 104 LEU A O 1
ATOM 867 N N . VAL A 1 105 ? -3.227 2.861 10.553 1.00 93.75 105 VAL A N 1
ATOM 868 C CA . VAL A 1 105 ? -4.331 3.828 10.552 1.00 93.75 105 VAL A CA 1
ATOM 869 C C . VAL A 1 105 ? -5.399 3.442 11.572 1.00 93.75 105 VAL A C 1
ATOM 871 O O . VAL A 1 105 ? -5.868 4.326 12.289 1.00 93.75 105 VAL A O 1
ATOM 874 N N . VAL A 1 106 ? -5.750 2.157 11.708 1.00 92.12 106 VAL A N 1
ATOM 875 C CA . VAL A 1 106 ? -6.711 1.738 12.743 1.00 92.12 106 VAL A CA 1
ATOM 876 C C . VAL A 1 106 ? -6.189 2.060 14.145 1.00 92.12 106 VAL A C 1
ATOM 878 O O . VAL A 1 106 ? -6.917 2.656 14.939 1.00 92.12 106 VAL A O 1
ATOM 881 N N . HIS A 1 107 ? -4.920 1.764 14.438 1.00 89.94 107 HIS A N 1
ATOM 882 C CA . HIS A 1 107 ? -4.312 2.120 15.726 1.00 89.94 107 HIS A CA 1
ATOM 883 C C . HIS A 1 107 ? -4.417 3.621 16.014 1.00 89.94 107 HIS A C 1
ATOM 885 O O . HIS A 1 107 ? -4.844 4.021 17.099 1.00 89.94 107 HIS A O 1
ATOM 891 N N . MET A 1 108 ? -4.111 4.456 15.018 1.00 91.19 108 MET A N 1
ATOM 892 C CA . MET A 1 108 ? -4.228 5.908 15.147 1.00 91.19 108 MET A CA 1
ATOM 893 C C . MET A 1 108 ? -5.674 6.366 15.358 1.00 91.19 108 MET A C 1
ATOM 895 O O . MET A 1 108 ? -5.918 7.255 16.174 1.00 91.19 108 MET A O 1
ATOM 899 N N . MET A 1 109 ? -6.648 5.748 14.683 1.00 91.69 109 MET A N 1
ATOM 900 C CA . MET A 1 109 ? -8.073 6.040 14.891 1.00 91.69 109 MET A CA 1
ATOM 901 C C . MET A 1 109 ? -8.552 5.658 16.299 1.00 91.69 109 MET A C 1
ATOM 903 O O . MET A 1 109 ? -9.452 6.308 16.825 1.00 91.69 109 MET A O 1
ATOM 907 N N . MET A 1 110 ? -7.929 4.659 16.930 1.00 90.06 110 MET A N 1
ATOM 908 C CA . MET A 1 110 ? -8.149 4.306 18.339 1.00 90.06 110 MET A CA 1
ATOM 909 C C . MET A 1 110 ? -7.363 5.198 19.320 1.00 90.06 110 MET A C 1
ATOM 911 O O . MET A 1 110 ? -7.418 4.984 20.531 1.00 90.06 110 MET A O 1
ATOM 915 N N . GLY A 1 111 ? -6.606 6.186 18.829 1.00 87.69 111 GLY A N 1
ATOM 916 C CA . GLY A 1 111 ? -5.748 7.040 19.655 1.00 87.69 111 GLY A CA 1
ATOM 917 C C . GLY A 1 111 ? -4.535 6.309 20.242 1.00 87.69 111 GLY A C 1
ATOM 918 O O . GLY A 1 111 ? -3.942 6.774 21.219 1.00 87.69 111 GLY A O 1
ATOM 919 N N . LYS A 1 112 ? -4.162 5.155 19.678 1.00 83.94 112 LYS A N 1
ATOM 920 C CA . LYS A 1 112 ? -3.019 4.348 20.111 1.00 83.94 112 LYS A CA 1
ATOM 921 C C . LYS A 1 112 ? -1.803 4.715 19.266 1.00 83.94 112 LYS A C 1
ATOM 923 O O . LYS A 1 112 ? -1.868 4.775 18.040 1.00 83.94 112 LYS A O 1
ATOM 928 N N . LYS A 1 113 ? -0.676 4.964 19.930 1.00 72.50 113 LYS A N 1
ATOM 929 C CA . LYS A 1 113 ? 0.624 5.104 19.267 1.00 72.50 113 LYS A CA 1
ATOM 930 C C . LYS A 1 113 ? 1.329 3.755 19.255 1.00 72.50 113 LYS A C 1
ATOM 932 O O . LYS A 1 113 ? 1.247 3.024 20.239 1.00 72.50 113 LYS A O 1
ATOM 937 N N . LEU A 1 114 ? 2.111 3.514 18.203 1.00 63.72 114 LEU A N 1
ATOM 938 C CA . LEU A 1 114 ? 2.918 2.303 18.002 1.00 63.72 114 LEU A CA 1
ATOM 939 C C . LEU A 1 114 ? 3.817 1.912 19.187 1.00 63.72 114 LEU A C 1
ATOM 941 O O . LEU A 1 114 ? 4.158 0.746 19.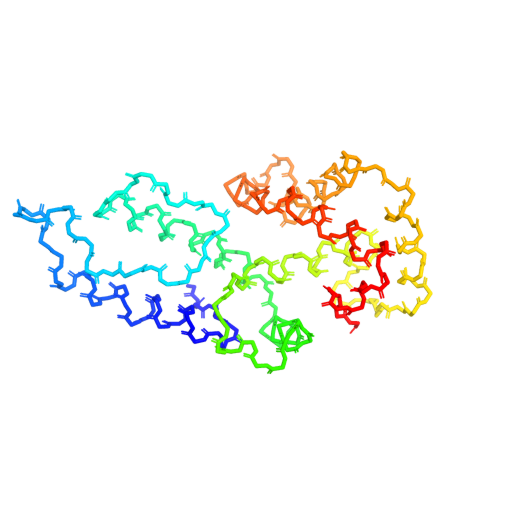328 1.00 63.72 114 LEU A O 1
ATOM 945 N N . SER A 1 115 ? 4.239 2.873 20.010 1.00 58.31 115 SER A N 1
ATOM 946 C CA . SER A 1 115 ? 5.249 2.670 21.053 1.00 58.31 115 SER A CA 1
ATOM 947 C C . SER A 1 115 ? 4.709 2.627 22.482 1.00 58.31 115 SER A C 1
ATOM 949 O O . SER A 1 115 ? 5.483 2.354 23.394 1.00 58.31 115 SER A O 1
ATOM 951 N N . GLU A 1 116 ? 3.436 2.962 22.713 1.00 55.72 116 GLU A N 1
ATOM 952 C CA . GLU A 1 116 ? 2.984 3.346 24.062 1.00 55.72 116 GLU A CA 1
ATOM 953 C C . GLU A 1 116 ? 1.780 2.550 24.577 1.00 55.72 116 GLU A C 1
ATOM 955 O O . GLU A 1 116 ? 1.722 2.296 25.777 1.00 55.72 116 GLU A O 1
ATOM 960 N N . ASN A 1 117 ? 0.850 2.113 23.717 1.00 63.00 117 ASN A N 1
ATOM 961 C CA . ASN A 1 117 ? -0.403 1.508 24.178 1.00 63.00 117 ASN A CA 1
ATOM 962 C C . ASN A 1 117 ? -0.762 0.259 23.368 1.00 63.00 117 ASN A C 1
ATOM 964 O O . ASN A 1 117 ? -1.141 0.381 22.204 1.00 63.00 117 ASN A O 1
ATOM 968 N N . ALA A 1 118 ? -0.722 -0.909 24.014 1.00 73.19 118 ALA A N 1
ATOM 969 C CA . ALA A 1 118 ? -1.301 -2.128 23.455 1.00 73.19 118 ALA A CA 1
ATOM 970 C C . ALA A 1 118 ? -2.806 -1.932 23.207 1.00 73.19 118 ALA A C 1
ATOM 972 O O . ALA A 1 118 ? -3.501 -1.245 23.976 1.00 73.19 118 ALA A O 1
ATOM 973 N N . VAL A 1 119 ? -3.302 -2.523 22.125 1.00 79.31 119 VAL A N 1
ATOM 974 C CA . VAL A 1 119 ? -4.732 -2.536 21.827 1.00 79.31 119 VAL A CA 1
ATOM 975 C C . VAL A 1 119 ? -5.389 -3.571 22.739 1.00 79.31 119 VAL A C 1
ATOM 977 O O . VAL A 1 119 ? -4.958 -4.718 22.813 1.00 79.31 119 VAL A O 1
ATOM 980 N N . THR A 1 120 ? -6.427 -3.178 23.475 1.00 84.19 120 THR A N 1
ATOM 981 C CA . THR A 1 120 ? -7.198 -4.111 24.308 1.00 84.19 120 THR A CA 1
ATOM 982 C C . THR A 1 120 ? -8.443 -4.607 23.574 1.00 84.19 120 THR A C 1
ATOM 984 O O . THR A 1 120 ? -8.894 -4.011 22.595 1.00 84.19 120 THR A O 1
ATOM 987 N N . ALA A 1 121 ? -9.051 -5.686 24.073 1.00 83.62 121 ALA A N 1
ATOM 988 C CA . ALA A 1 121 ? -10.327 -6.170 23.544 1.00 83.62 121 ALA A CA 1
ATOM 989 C C . ALA A 1 121 ? -11.453 -5.116 23.653 1.00 83.62 121 ALA A C 1
ATOM 991 O O . ALA A 1 121 ? -12.260 -4.996 22.736 1.00 83.62 121 ALA A O 1
ATOM 992 N N . ASP A 1 122 ? -11.470 -4.314 24.725 1.00 86.38 122 ASP A N 1
ATOM 993 C CA . ASP A 1 122 ? -12.443 -3.225 24.920 1.00 86.38 122 ASP A CA 1
ATOM 994 C C . ASP A 1 122 ? -12.205 -2.058 23.945 1.00 86.38 122 ASP A C 1
ATOM 996 O O . ASP A 1 122 ? -13.165 -1.523 23.388 1.00 86.38 122 ASP A O 1
ATOM 1000 N N . ASP A 1 123 ? -10.942 -1.708 23.656 1.00 87.62 123 ASP A N 1
ATOM 1001 C CA . ASP A 1 123 ? -10.627 -0.719 22.611 1.00 87.62 123 ASP A CA 1
ATOM 1002 C C . ASP A 1 123 ? -11.201 -1.163 21.256 1.00 87.62 123 ASP A C 1
ATOM 1004 O O . ASP A 1 123 ? -11.840 -0.377 20.550 1.00 87.62 123 ASP A O 1
ATOM 1008 N N . MET A 1 124 ? -11.029 -2.446 20.927 1.00 85.12 124 MET A N 1
ATOM 1009 C CA . MET A 1 124 ? -11.525 -3.032 19.684 1.00 85.12 124 MET A CA 1
ATOM 1010 C C . MET A 1 124 ? -13.042 -3.109 19.610 1.00 85.12 124 MET A C 1
ATOM 1012 O O . MET A 1 124 ? -13.617 -2.820 18.559 1.00 85.12 124 MET A O 1
ATOM 1016 N N . GLU A 1 125 ? -13.707 -3.480 20.702 1.00 88.38 125 GLU A N 1
ATOM 1017 C CA . GLU A 1 125 ? -15.166 -3.524 20.755 1.00 88.38 125 GLU A CA 1
ATOM 1018 C C . GLU A 1 125 ? -15.759 -2.128 20.527 1.00 88.38 125 GLU A C 1
ATOM 1020 O O . GLU A 1 125 ? -16.624 -1.948 19.663 1.00 88.38 125 GLU A O 1
ATOM 1025 N N . ARG A 1 126 ? -15.227 -1.111 21.218 1.00 90.19 126 ARG A N 1
ATOM 1026 C CA . ARG A 1 126 ? -15.641 0.289 21.037 1.00 90.19 126 ARG A CA 1
ATOM 1027 C C . ARG A 1 126 ? -15.393 0.769 19.616 1.00 90.19 126 ARG A C 1
ATOM 1029 O O . ARG A 1 126 ? -16.279 1.374 19.010 1.00 90.19 126 ARG A O 1
ATOM 1036 N N . PHE A 1 127 ? -14.217 0.477 19.067 1.00 91.00 127 PHE A N 1
ATOM 1037 C CA . PHE A 1 127 ? -13.882 0.836 17.695 1.00 91.00 127 PHE A CA 1
ATOM 1038 C C . PHE A 1 127 ? -14.834 0.177 16.688 1.00 91.00 127 PHE A C 1
ATOM 1040 O O . PHE A 1 127 ? -15.368 0.853 15.808 1.00 91.00 127 PHE A O 1
ATOM 1047 N N . CYS A 1 128 ? -15.132 -1.111 16.861 1.00 90.31 128 CYS A N 1
ATOM 1048 C CA . CYS A 1 128 ? -16.072 -1.849 16.021 1.00 90.31 128 CYS A CA 1
ATOM 1049 C C . CYS A 1 128 ? -17.480 -1.230 16.057 1.00 90.31 128 CYS A C 1
ATOM 1051 O O . CYS A 1 128 ? -18.087 -1.017 15.004 1.00 90.31 128 CYS A O 1
ATOM 1053 N N . ILE A 1 129 ? -17.981 -0.862 17.242 1.00 90.75 129 ILE A N 1
ATOM 1054 C CA . ILE A 1 129 ? -19.267 -0.161 17.397 1.00 90.75 129 ILE A CA 1
ATOM 1055 C C . ILE A 1 129 ? -19.245 1.186 16.661 1.00 90.75 129 ILE A C 1
ATOM 1057 O O . ILE A 1 129 ? -20.198 1.514 15.948 1.00 90.75 129 ILE A O 1
ATOM 1061 N N . CYS A 1 130 ? -18.162 1.957 16.783 1.00 91.81 130 CYS A N 1
ATOM 1062 C CA . CYS A 1 130 ? -18.005 3.222 16.066 1.00 91.81 130 CYS A CA 1
ATOM 1063 C C . CYS A 1 130 ? -18.044 3.018 14.545 1.00 91.81 130 CYS A C 1
ATOM 1065 O O . CYS A 1 130 ? -18.816 3.690 13.863 1.00 91.81 130 CYS A O 1
ATOM 1067 N N . VAL A 1 131 ? -17.285 2.057 14.009 1.00 93.25 131 VAL A N 1
ATOM 1068 C CA . VAL A 1 131 ? -17.255 1.758 12.566 1.00 93.25 131 VAL A CA 1
ATOM 1069 C C . VAL A 1 131 ? -18.626 1.290 12.060 1.00 93.25 131 VAL A C 1
ATOM 1071 O O . VAL A 1 131 ? -19.078 1.746 11.007 1.00 93.25 131 VAL A O 1
ATOM 1074 N N . LYS A 1 132 ? -19.350 0.448 12.814 1.00 91.38 132 LYS A N 1
ATOM 1075 C CA . LYS A 1 132 ? -20.715 -0.004 12.464 1.00 91.38 132 LYS A CA 1
ATOM 1076 C C . LYS A 1 132 ? -21.721 1.139 12.357 1.00 91.38 132 LYS A C 1
ATOM 1078 O O . LYS A 1 132 ? -22.576 1.107 11.477 1.00 91.38 132 LYS A O 1
ATOM 1083 N N . ASN A 1 133 ? -21.591 2.166 13.188 1.00 91.06 133 ASN A N 1
ATOM 1084 C CA . ASN A 1 133 ? -22.512 3.305 13.193 1.00 91.06 133 ASN A CA 1
ATOM 1085 C C . ASN A 1 133 ? -22.059 4.469 12.296 1.00 91.06 133 ASN A C 1
ATOM 1087 O O . ASN A 1 133 ? -22.821 5.406 12.062 1.00 91.06 133 ASN A O 1
ATOM 1091 N N . CYS A 1 134 ? -20.830 4.421 11.782 1.00 91.50 134 CYS A N 1
ATOM 1092 C CA . CYS A 1 134 ? -20.284 5.441 10.899 1.00 91.50 134 CYS A CA 1
ATOM 1093 C C . CYS A 1 134 ? -20.678 5.176 9.439 1.00 91.50 134 CYS A C 1
ATOM 1095 O O . CYS A 1 134 ? -20.626 4.037 8.971 1.00 91.50 134 CYS A O 1
ATOM 1097 N N . ASP A 1 135 ? -21.063 6.209 8.695 1.00 92.25 135 ASP A N 1
ATOM 1098 C CA . ASP A 1 135 ? -21.226 6.077 7.248 1.00 92.25 135 ASP A CA 1
ATOM 1099 C C . ASP A 1 135 ? -19.858 5.984 6.547 1.00 92.25 135 ASP A C 1
ATOM 1101 O O . ASP A 1 135 ? -18.816 6.359 7.093 1.00 92.25 135 ASP A O 1
ATOM 1105 N N . ARG A 1 136 ? -19.849 5.450 5.319 1.00 91.94 136 ARG A N 1
ATOM 1106 C CA . ARG A 1 136 ? -18.602 5.232 4.571 1.00 91.94 136 ARG A CA 1
ATOM 1107 C C . ARG A 1 136 ? -17.843 6.537 4.319 1.00 91.94 136 ARG A C 1
ATOM 1109 O O . ARG A 1 136 ? -16.618 6.529 4.350 1.00 91.94 136 ARG A O 1
ATOM 1116 N N . GLN A 1 137 ? -18.547 7.645 4.088 1.00 94.31 137 GLN A N 1
ATOM 1117 C CA . GLN A 1 137 ? -17.906 8.926 3.796 1.00 94.31 137 GLN A CA 1
ATOM 1118 C C . GLN A 1 137 ? -17.121 9.435 5.010 1.00 94.31 137 GLN A C 1
ATOM 1120 O O . GLN A 1 137 ? -15.952 9.790 4.874 1.00 94.31 137 GLN A O 1
ATOM 1125 N N . LYS A 1 138 ? -17.715 9.393 6.203 1.00 94.94 138 LYS A N 1
ATOM 1126 C CA . LYS A 1 138 ? -17.028 9.763 7.445 1.00 94.94 138 LYS A CA 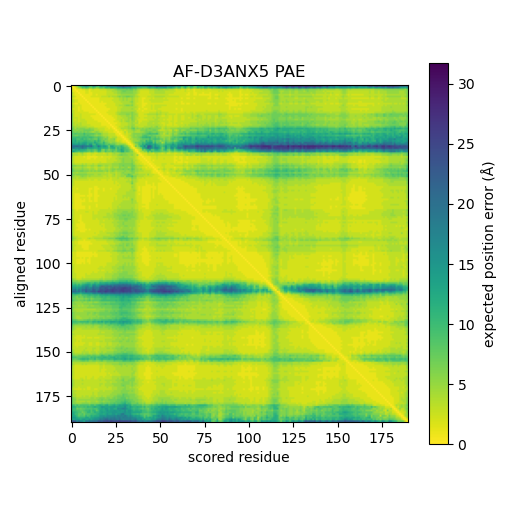1
ATOM 1127 C C . LYS A 1 138 ? -15.847 8.847 7.758 1.00 94.94 138 LYS A C 1
ATOM 1129 O O . LYS A 1 138 ? -14.840 9.318 8.280 1.00 94.94 138 LYS A O 1
ATOM 1134 N N . LEU A 1 139 ? -15.932 7.554 7.425 1.00 95.44 139 LEU A N 1
ATOM 1135 C CA . LEU A 1 139 ? -14.784 6.644 7.533 1.00 95.44 139 LEU A CA 1
ATOM 1136 C C . LEU A 1 139 ? -13.654 7.048 6.579 1.00 95.44 139 LEU A C 1
ATOM 1138 O O . LEU A 1 139 ? -12.503 7.122 7.003 1.00 95.44 139 LEU A O 1
ATOM 1142 N N . GLU A 1 140 ? -13.965 7.368 5.320 1.00 97.31 140 GLU A N 1
ATOM 1143 C CA . GLU A 1 140 ? -12.972 7.881 4.369 1.00 97.31 140 GLU A CA 1
ATOM 1144 C C . GLU A 1 140 ? -12.334 9.197 4.856 1.00 97.31 140 GLU A C 1
ATOM 1146 O O . GLU A 1 140 ? -11.120 9.381 4.734 1.00 97.31 140 GLU A O 1
ATOM 1151 N N . GLU A 1 141 ? -13.119 10.109 5.429 1.00 96.88 141 GLU A N 1
ATOM 1152 C CA . GLU A 1 141 ? -12.628 11.364 6.014 1.00 96.88 141 GLU A CA 1
ATOM 1153 C C . GLU A 1 141 ? -11.696 11.099 7.207 1.00 96.88 141 GLU A C 1
ATOM 1155 O O . GLU A 1 141 ? -10.593 11.650 7.262 1.00 96.88 141 GLU A O 1
ATOM 1160 N N . ALA A 1 142 ? -12.077 10.187 8.108 1.00 96.19 142 ALA A N 1
ATOM 1161 C CA . ALA A 1 142 ? -11.255 9.794 9.249 1.00 96.19 142 ALA A CA 1
ATOM 1162 C C . ALA A 1 142 ? -9.930 9.147 8.813 1.00 96.19 142 ALA A C 1
ATOM 1164 O O . ALA A 1 142 ? -8.874 9.512 9.332 1.00 96.19 142 ALA A O 1
ATOM 1165 N N . ILE A 1 143 ? -9.962 8.249 7.820 1.00 97.06 143 ILE A N 1
ATOM 1166 C CA . ILE A 1 143 ? -8.757 7.653 7.224 1.00 97.06 143 ILE A CA 1
ATOM 1167 C C . ILE A 1 143 ? -7.885 8.750 6.601 1.00 97.06 143 ILE A C 1
ATOM 1169 O O . ILE 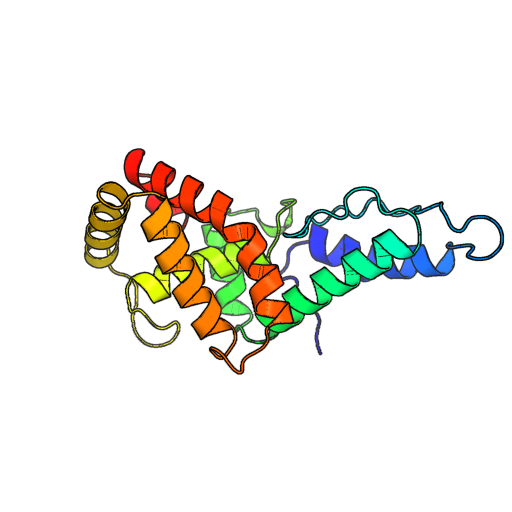A 1 143 ? -6.687 8.803 6.867 1.00 97.06 143 ILE A O 1
ATOM 1173 N N . SER A 1 144 ? -8.473 9.665 5.822 1.00 97.12 144 SER A N 1
ATOM 1174 C CA . SER A 1 144 ? -7.734 10.761 5.169 1.00 97.12 144 SER A CA 1
ATOM 1175 C C . SER A 1 144 ? -7.002 11.643 6.177 1.00 97.12 144 SER A C 1
ATOM 1177 O O . SER A 1 144 ? -5.861 12.029 5.931 1.00 97.12 144 SER A O 1
ATOM 1179 N N . HIS A 1 145 ? -7.639 11.925 7.313 1.00 96.19 145 HIS A N 1
ATOM 1180 C CA . HIS A 1 145 ? -7.035 12.689 8.396 1.00 96.19 145 HIS A CA 1
ATOM 1181 C C . HIS A 1 145 ? -5.815 11.971 8.995 1.00 96.19 145 HIS A C 1
ATOM 1183 O O . HIS A 1 145 ? -4.769 12.595 9.172 1.00 96.19 145 HIS A O 1
ATOM 1189 N N . GLN A 1 146 ? -5.893 10.655 9.238 1.00 95.94 146 GLN A N 1
ATOM 1190 C CA . GLN A 1 146 ? -4.733 9.899 9.733 1.00 95.94 146 GLN A CA 1
ATOM 1191 C C . GLN A 1 146 ? -3.605 9.821 8.697 1.00 95.94 146 GLN A C 1
ATOM 1193 O O . GLN A 1 146 ? -2.436 9.983 9.045 1.00 95.94 146 GLN A O 1
ATOM 1198 N N . LEU A 1 147 ? -3.938 9.637 7.415 1.00 96.56 147 LEU A N 1
ATOM 1199 C CA . LEU A 1 147 ? -2.953 9.646 6.330 1.00 96.56 147 LEU A CA 1
ATOM 1200 C C . LEU A 1 147 ? -2.233 10.997 6.217 1.00 96.56 147 LEU A C 1
ATOM 1202 O O . LEU A 1 147 ? -1.025 11.030 5.973 1.00 96.56 147 LEU A O 1
ATOM 1206 N N . GLU A 1 148 ? -2.942 12.112 6.412 1.00 95.88 148 GLU A N 1
ATOM 1207 C CA . GLU A 1 148 ? -2.328 13.443 6.416 1.00 95.88 148 GLU A CA 1
ATOM 1208 C C . GLU A 1 148 ? -1.355 13.591 7.594 1.00 95.88 148 GLU A C 1
ATOM 1210 O O . GLU A 1 148 ? -0.217 14.010 7.390 1.00 95.88 148 GLU A O 1
ATOM 1215 N N . GLN A 1 149 ? -1.719 13.134 8.797 1.00 93.44 149 GLN A N 1
ATOM 1216 C CA . GLN A 1 149 ? -0.795 13.130 9.940 1.00 93.44 149 GLN A CA 1
ATOM 1217 C C . GLN A 1 149 ? 0.447 12.260 9.696 1.00 93.44 149 GLN A C 1
ATOM 1219 O O . GLN A 1 149 ? 1.570 12.721 9.908 1.00 93.44 149 GLN A O 1
ATOM 1224 N N . LEU A 1 150 ? 0.273 11.038 9.178 1.00 93.12 150 LEU A N 1
ATOM 1225 C CA . LEU A 1 150 ? 1.373 10.112 8.858 1.00 93.12 150 LEU A CA 1
ATOM 1226 C C . LEU A 1 150 ? 2.373 10.677 7.847 1.00 93.12 150 LEU A C 1
ATOM 1228 O O . LEU A 1 150 ? 3.546 10.288 7.817 1.00 93.12 150 LEU A O 1
ATOM 1232 N N . THR A 1 151 ? 1.911 11.586 6.997 1.00 95.00 151 THR A N 1
ATOM 1233 C CA . THR A 1 151 ? 2.718 12.173 5.927 1.00 95.00 151 THR A CA 1
ATOM 1234 C C . THR A 1 151 ? 3.276 13.548 6.274 1.00 95.00 151 THR A C 1
ATOM 1236 O O . THR A 1 151 ? 3.978 14.122 5.447 1.00 95.00 151 THR A O 1
ATOM 1239 N N . GLY A 1 152 ? 3.092 14.020 7.513 1.00 91.31 152 GLY A N 1
ATOM 1240 C CA . GLY A 1 152 ? 3.669 15.272 8.014 1.00 91.31 152 GLY A CA 1
ATOM 1241 C C . GLY A 1 152 ? 2.718 16.470 7.972 1.00 91.31 152 GLY A C 1
ATOM 1242 O O . GLY A 1 152 ? 3.166 17.606 8.088 1.00 91.31 152 GLY A O 1
ATOM 1243 N N . GLY A 1 153 ? 1.416 16.241 7.807 1.00 90.88 153 GLY A N 1
ATOM 1244 C CA . GLY A 1 153 ? 0.406 17.293 7.793 1.00 90.88 153 GLY A CA 1
ATOM 1245 C C . GLY A 1 153 ? 0.356 18.090 6.480 1.00 90.88 153 GLY A C 1
ATOM 1246 O O . GLY A 1 153 ? 0.853 17.635 5.446 1.00 90.88 153 GLY A O 1
ATOM 1247 N N . PRO A 1 154 ? -0.220 19.308 6.500 1.00 83.38 154 PRO A N 1
ATOM 1248 C CA . PRO A 1 154 ? -0.406 20.135 5.303 1.00 83.38 154 PRO A CA 1
ATOM 1249 C C . PRO A 1 154 ? 0.886 20.547 4.575 1.00 83.38 154 PRO A C 1
ATOM 1251 O O . PRO A 1 154 ? 0.862 20.779 3.364 1.00 83.38 154 PRO A O 1
ATOM 1254 N N . GLU A 1 155 ? 2.007 20.631 5.289 1.00 88.00 155 GLU A N 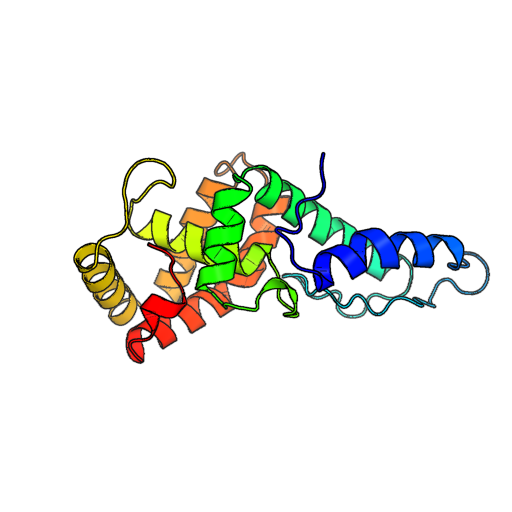1
ATOM 1255 C CA . GLU A 1 155 ? 3.338 20.933 4.732 1.00 88.00 155 GLU A CA 1
ATOM 1256 C C . GLU A 1 155 ? 4.171 19.665 4.483 1.00 88.00 155 GLU A C 1
ATOM 1258 O O . GLU A 1 155 ? 5.344 19.728 4.117 1.00 88.00 155 GLU A O 1
ATOM 1263 N N . GLY A 1 156 ? 3.558 18.501 4.693 1.00 92.19 156 GLY A N 1
ATOM 1264 C CA . GLY A 1 156 ? 4.195 17.207 4.588 1.00 92.19 156 GLY A CA 1
ATOM 1265 C C . GLY A 1 156 ? 4.416 16.721 3.156 1.00 92.19 156 GLY A C 1
ATOM 1266 O O . GLY A 1 156 ? 4.303 17.427 2.151 1.00 92.19 156 GLY A O 1
ATOM 1267 N N . ASP A 1 157 ? 4.722 15.436 3.063 1.00 94.94 157 ASP A N 1
ATOM 1268 C CA . ASP A 1 157 ? 5.044 14.731 1.832 1.00 94.94 157 ASP A CA 1
ATOM 1269 C C . ASP A 1 157 ? 3.791 14.471 0.983 1.00 94.94 157 ASP A C 1
ATOM 1271 O O . ASP A 1 157 ? 3.188 13.395 1.016 1.00 94.94 157 ASP A O 1
ATOM 1275 N N . ARG A 1 158 ? 3.396 15.475 0.193 1.00 96.12 158 ARG A N 1
ATOM 1276 C CA . ARG A 1 158 ? 2.192 15.424 -0.653 1.00 96.12 158 ARG A CA 1
ATOM 1277 C C . ARG A 1 158 ? 2.200 14.270 -1.656 1.00 96.12 158 ARG A C 1
ATOM 1279 O O . ARG A 1 158 ? 1.139 13.721 -1.954 1.00 96.12 158 ARG A O 1
ATOM 1286 N N . ALA A 1 159 ? 3.373 13.882 -2.160 1.00 97.06 159 ALA A N 1
ATOM 1287 C CA . ALA A 1 159 ? 3.499 12.751 -3.075 1.00 97.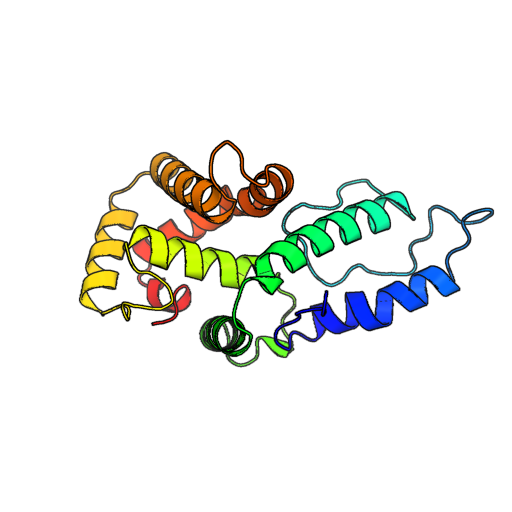06 159 ALA A CA 1
ATOM 1288 C C . ALA A 1 159 ? 3.167 11.430 -2.367 1.00 97.06 159 ALA A C 1
ATOM 1290 O O . ALA A 1 159 ? 2.374 10.639 -2.884 1.00 97.06 159 ALA A O 1
ATOM 1291 N N . LEU A 1 160 ? 3.709 11.226 -1.162 1.00 97.62 160 LEU A N 1
ATOM 1292 C CA . LEU A 1 160 ? 3.398 10.053 -0.350 1.00 97.62 160 LEU A CA 1
ATOM 1293 C C . LEU A 1 160 ? 1.929 10.033 0.082 1.00 97.62 160 LEU A C 1
ATOM 1295 O O . LEU A 1 160 ? 1.273 9.008 -0.074 1.00 97.62 160 LEU A O 1
ATOM 1299 N N . TYR A 1 161 ? 1.387 11.169 0.532 1.00 97.75 161 TYR A N 1
ATOM 1300 C CA . TYR A 1 161 ? -0.033 11.295 0.876 1.00 97.75 161 TYR A CA 1
ATOM 1301 C C . TYR A 1 161 ? -0.937 10.881 -0.289 1.00 97.75 161 TYR A C 1
ATOM 1303 O O . TYR A 1 161 ? -1.841 10.062 -0.124 1.00 97.75 161 TYR A O 1
ATOM 1311 N N . SER A 1 162 ? -0.661 11.408 -1.486 1.00 97.50 162 SER A N 1
ATOM 1312 C CA . SER A 1 162 ? -1.412 11.089 -2.701 1.00 97.50 162 SER A CA 1
ATOM 1313 C C . SER A 1 162 ? -1.345 9.601 -3.057 1.00 97.50 162 SER A C 1
ATOM 1315 O O . SER A 1 162 ? -2.315 9.046 -3.574 1.00 97.50 162 SER A O 1
ATOM 1317 N N . TYR A 1 163 ? -0.207 8.951 -2.811 1.00 98.25 163 TYR A N 1
ATOM 1318 C CA . TYR A 1 163 ? -0.037 7.528 -3.076 1.00 98.25 163 TYR A CA 1
ATOM 1319 C C . TYR A 1 163 ? -0.800 6.658 -2.074 1.00 98.25 163 TYR A C 1
ATOM 1321 O O . TYR A 1 163 ? -1.657 5.885 -2.492 1.00 98.25 163 TYR A O 1
ATOM 1329 N N . LEU A 1 164 ? -0.572 6.844 -0.769 1.00 97.69 164 LEU A N 1
ATOM 1330 C CA . LEU A 1 164 ? -1.236 6.064 0.285 1.00 97.69 164 LEU A CA 1
ATOM 1331 C C . LEU A 1 164 ? -2.762 6.253 0.267 1.00 97.69 164 LEU A C 1
ATOM 1333 O O . LEU A 1 164 ? -3.511 5.311 0.505 1.00 97.69 164 LEU A O 1
ATOM 1337 N N . SER A 1 165 ? -3.237 7.444 -0.113 1.00 97.56 165 SER A N 1
ATOM 1338 C CA . SER A 1 165 ? -4.672 7.728 -0.260 1.00 97.56 165 SER A CA 1
ATOM 1339 C C . SER A 1 165 ? -5.358 6.934 -1.378 1.00 97.56 165 SER A C 1
ATOM 1341 O O . SER A 1 165 ? -6.588 6.925 -1.426 1.00 97.56 165 SER A O 1
ATOM 1343 N N . CYS A 1 166 ? -4.613 6.269 -2.272 1.00 97.56 166 CYS A N 1
ATOM 1344 C CA . CYS A 1 166 ? -5.208 5.406 -3.299 1.00 97.56 166 CYS A CA 1
ATOM 1345 C C . CYS A 1 166 ? -5.959 4.217 -2.676 1.00 97.56 166 CYS A C 1
ATOM 1347 O O . CYS A 1 166 ? -6.972 3.802 -3.228 1.00 97.56 166 CYS A O 1
ATOM 1349 N N . ASP A 1 167 ? -5.531 3.748 -1.500 1.00 95.69 167 ASP A N 1
ATOM 1350 C CA . ASP A 1 167 ? -6.137 2.614 -0.787 1.00 95.69 167 ASP A CA 1
ATOM 1351 C C . ASP A 1 167 ? -7.386 3.001 0.031 1.00 95.69 167 ASP A C 1
ATOM 1353 O O . ASP A 1 167 ? -8.102 2.155 0.555 1.00 95.69 167 ASP A O 1
ATOM 1357 N N . ARG A 1 168 ? -7.680 4.304 0.162 1.00 96.44 168 ARG A N 1
ATOM 1358 C CA . ARG A 1 168 ? -8.667 4.824 1.122 1.00 96.44 168 ARG A CA 1
ATOM 1359 C C . ARG A 1 168 ? -10.062 4.224 0.963 1.00 96.44 168 ARG A C 1
ATOM 1361 O O . ARG A 1 168 ? -10.709 3.915 1.959 1.00 96.44 168 ARG A O 1
ATOM 1368 N N . LYS A 1 169 ? -10.557 4.153 -0.274 1.00 95.69 169 LYS A N 1
ATOM 1369 C CA . LYS A 1 169 ? -11.938 3.734 -0.555 1.00 95.69 169 LYS A CA 1
ATOM 1370 C C . LYS A 1 169 ? -12.134 2.252 -0.273 1.00 95.69 169 LYS A C 1
ATOM 1372 O O . LYS A 1 169 ? -13.107 1.888 0.384 1.00 95.69 169 LYS A O 1
ATOM 1377 N N . ASP A 1 170 ? -11.196 1.440 -0.748 1.00 94.81 170 ASP A N 1
ATOM 1378 C CA . ASP A 1 170 ? -11.219 -0.008 -0.563 1.00 94.81 170 ASP A CA 1
ATOM 1379 C C . ASP A 1 170 ? -11.024 -0.339 0.914 1.00 94.81 170 ASP A C 1
ATOM 1381 O O . ASP A 1 170 ? -11.820 -1.081 1.486 1.00 94.81 170 ASP A O 1
ATOM 1385 N N . PHE A 1 171 ? -10.090 0.341 1.582 1.00 95.25 171 PHE A N 1
ATOM 1386 C CA . PHE A 1 171 ? -9.911 0.209 3.019 1.00 95.25 171 PHE A CA 1
ATOM 1387 C C . PHE A 1 171 ? -11.169 0.593 3.814 1.00 95.25 171 PHE A C 1
ATOM 1389 O O . PHE A 1 171 ? -11.592 -0.171 4.677 1.00 95.25 171 PHE A O 1
ATOM 1396 N N . ALA A 1 172 ? -11.817 1.726 3.519 1.00 95.94 172 ALA A N 1
ATOM 1397 C CA . ALA A 1 172 ? -13.051 2.122 4.206 1.00 95.94 172 ALA A CA 1
ATOM 1398 C C . ALA A 1 172 ? -14.180 1.093 4.016 1.00 95.94 172 ALA A C 1
ATOM 1400 O O . ALA A 1 172 ? -14.935 0.822 4.952 1.00 95.94 172 ALA A O 1
ATOM 1401 N N . ALA A 1 173 ? -14.297 0.521 2.813 1.00 93.94 173 ALA A N 1
ATOM 1402 C CA . ALA A 1 173 ? -15.283 -0.511 2.511 1.00 93.94 173 ALA A CA 1
ATOM 1403 C C . ALA A 1 173 ? -14.982 -1.824 3.251 1.00 93.94 173 ALA A C 1
ATOM 1405 O O . ALA A 1 173 ? -15.871 -2.379 3.894 1.00 93.94 173 ALA A O 1
ATOM 1406 N N . GLU A 1 174 ? -13.737 -2.295 3.214 1.00 93.06 174 GLU A N 1
ATOM 1407 C CA . GLU A 1 174 ? -13.316 -3.506 3.923 1.00 93.06 174 GLU A CA 1
ATOM 1408 C C . GLU A 1 174 ? -13.451 -3.361 5.436 1.00 93.06 174 GLU A C 1
ATOM 1410 O O . GLU A 1 174 ? -13.985 -4.257 6.084 1.00 93.06 174 GLU A O 1
ATOM 1415 N N . LEU A 1 175 ? -13.065 -2.212 5.993 1.00 92.94 175 LEU A N 1
ATOM 1416 C CA . LEU A 1 175 ? -13.192 -1.932 7.420 1.00 92.94 175 LEU A CA 1
ATOM 1417 C C . LEU A 1 175 ? -14.659 -1.967 7.867 1.00 92.94 175 LEU A C 1
ATOM 1419 O O . LEU A 1 175 ? -14.989 -2.536 8.909 1.00 92.94 175 LEU A O 1
ATOM 1423 N N . LYS A 1 176 ? -15.558 -1.392 7.058 1.00 92.62 176 LYS A N 1
ATOM 1424 C CA . LYS A 1 176 ? -17.000 -1.430 7.314 1.00 92.62 176 LYS A CA 1
ATOM 1425 C C . LYS A 1 176 ? -17.532 -2.863 7.293 1.00 92.62 176 LYS A C 1
ATOM 1427 O O . LYS A 1 176 ? -18.198 -3.275 8.242 1.00 92.62 176 LYS A O 1
ATOM 1432 N N . ASN A 1 177 ? -17.175 -3.624 6.261 1.00 91.56 177 ASN A N 1
ATOM 1433 C CA . ASN A 1 177 ? -17.586 -5.018 6.104 1.00 91.56 177 ASN A CA 1
ATOM 1434 C C . ASN A 1 177 ? -17.052 -5.900 7.245 1.00 91.56 177 ASN A C 1
ATOM 1436 O O . ASN A 1 177 ? -17.787 -6.721 7.791 1.00 91.56 177 ASN A O 1
ATOM 1440 N N . ALA A 1 178 ? -15.792 -5.715 7.647 1.00 89.94 178 ALA A N 1
ATOM 1441 C CA . ALA A 1 178 ? -15.179 -6.456 8.744 1.00 89.94 178 ALA A CA 1
ATOM 1442 C C . ALA A 1 178 ? -15.877 -6.173 10.079 1.00 89.94 178 ALA A C 1
ATOM 1444 O O . ALA A 1 178 ? -16.097 -7.098 10.863 1.00 89.94 178 ALA A O 1
ATOM 1445 N N . ALA A 1 179 ? -16.290 -4.922 10.315 1.00 90.31 179 ALA A N 1
ATOM 1446 C CA . ALA A 1 179 ? -17.092 -4.575 11.480 1.00 90.31 179 ALA A CA 1
ATOM 1447 C C . ALA A 1 179 ? -18.437 -5.313 11.459 1.00 90.31 179 ALA A C 1
ATOM 1449 O O . ALA A 1 179 ? -18.782 -5.996 12.422 1.00 90.31 179 ALA A O 1
ATOM 1450 N N . GLU A 1 180 ? -19.188 -5.205 10.362 1.00 88.88 180 GLU A N 1
ATOM 1451 C CA . GLU A 1 180 ? -20.527 -5.789 10.216 1.00 88.88 180 GLU A CA 1
ATOM 1452 C C . GLU A 1 180 ? -20.528 -7.316 10.347 1.00 88.88 180 GLU A C 1
ATOM 1454 O O . GLU A 1 180 ? -21.386 -7.864 11.040 1.00 88.88 180 GLU A O 1
ATOM 1459 N N . CYS A 1 181 ? -19.530 -7.986 9.769 1.00 87.12 181 CYS A N 1
ATOM 1460 C CA . CYS A 1 181 ? -19.400 -9.443 9.788 1.00 87.12 181 CYS A CA 1
ATOM 1461 C C . CYS A 1 181 ? -18.664 -9.997 11.022 1.00 87.12 181 CYS A C 1
ATOM 1463 O O . CYS A 1 181 ? -18.604 -11.213 11.185 1.00 87.12 181 CYS A O 1
ATOM 1465 N N . GLY A 1 182 ? -18.107 -9.140 11.886 1.00 82.50 182 GLY A N 1
ATOM 1466 C CA . GLY A 1 182 ? -17.406 -9.565 13.102 1.00 82.50 182 GLY A CA 1
ATOM 1467 C C . GLY A 1 182 ? -16.008 -10.155 12.873 1.00 82.50 182 GLY A C 1
ATOM 1468 O O . GLY A 1 182 ? -15.585 -10.988 13.663 1.00 82.50 182 GLY A O 1
ATOM 1469 N N . TYR A 1 183 ? -15.299 -9.721 11.825 1.00 82.38 183 TYR A N 1
ATOM 1470 C CA . TYR A 1 183 ? -13.943 -10.180 11.462 1.00 82.38 183 TYR A CA 1
ATOM 1471 C C . TYR A 1 183 ? -12.882 -9.073 11.575 1.00 82.38 183 TYR A C 1
ATOM 1473 O O . TYR A 1 183 ? -11.897 -9.049 10.837 1.00 82.38 183 TYR A O 1
ATOM 1481 N N . MET A 1 184 ? -13.109 -8.105 12.464 1.00 79.75 184 MET A N 1
ATOM 1482 C CA . MET A 1 184 ? -12.213 -6.961 12.656 1.00 79.75 184 MET A CA 1
ATOM 1483 C C . MET A 1 184 ? -10.840 -7.375 13.223 1.00 79.75 184 MET A C 1
ATOM 1485 O O . MET A 1 184 ? -9.823 -6.757 12.921 1.00 79.75 184 MET A O 1
ATOM 1489 N N . ASP A 1 185 ? -10.809 -8.457 13.997 1.00 76.56 185 ASP A N 1
ATOM 1490 C CA . ASP A 1 185 ? -9.614 -9.103 14.553 1.00 76.56 185 ASP A CA 1
ATOM 1491 C C . ASP A 1 185 ? -8.624 -9.583 13.478 1.00 76.56 185 ASP A C 1
ATOM 1493 O O . ASP A 1 185 ? -7.419 -9.616 13.716 1.00 76.56 185 ASP A O 1
ATOM 1497 N N . ARG A 1 186 ? -9.109 -9.892 12.270 1.00 72.62 186 ARG A N 1
ATOM 1498 C CA . ARG A 1 186 ? -8.262 -10.288 11.131 1.00 72.62 186 ARG A CA 1
ATOM 1499 C C . ARG A 1 186 ? -7.561 -9.118 10.442 1.00 72.62 186 ARG A C 1
ATOM 1501 O O . ARG A 1 186 ? -6.647 -9.343 9.657 1.00 72.62 186 ARG A O 1
ATOM 1508 N N . MET A 1 187 ? -7.997 -7.883 10.692 1.00 72.19 187 MET A N 1
ATOM 1509 C CA . MET A 1 187 ? -7.406 -6.689 10.077 1.00 72.19 187 MET A CA 1
ATOM 1510 C C . MET A 1 187 ? -6.360 -6.008 10.964 1.00 72.19 187 MET A C 1
ATOM 1512 O O . MET A 1 187 ? -5.617 -5.163 10.465 1.00 72.19 187 MET A O 1
ATOM 1516 N N . ILE A 1 188 ? -6.341 -6.305 12.269 1.00 71.88 188 ILE A N 1
ATOM 1517 C CA . ILE A 1 188 ? -5.616 -5.513 13.268 1.00 71.88 188 ILE A CA 1
ATOM 1518 C C . ILE A 1 188 ? -4.801 -6.425 14.176 1.00 71.88 188 ILE A C 1
ATOM 1520 O O . ILE A 1 188 ? -5.338 -7.345 14.788 1.00 71.88 188 ILE A O 1
ATOM 1524 N N . VAL A 1 189 ? -3.514 -6.119 14.281 1.00 69.94 189 VAL A N 1
ATOM 1525 C CA . VAL A 1 189 ? -2.578 -6.753 15.218 1.00 69.94 189 VAL A CA 1
ATOM 1526 C C . VAL A 1 189 ? -2.647 -6.032 16.557 1.00 69.94 189 VAL A C 1
ATOM 1528 O O . VAL A 1 189 ? -2.753 -4.810 16.567 1.00 69.94 189 VAL A O 1
ATOM 1531 N N . TYR A 1 190 ? -2.588 -6.772 17.662 1.00 60.28 190 TYR A N 1
ATOM 1532 C CA . TYR A 1 190 ? -2.687 -6.243 19.028 1.00 60.28 190 TYR A CA 1
ATOM 1533 C C . TYR A 1 190 ? -1.334 -5.907 19.657 1.00 60.28 190 TYR A C 1
ATOM 1535 O O . TYR A 1 190 ? -0.373 -6.676 19.422 1.00 60.28 190 TYR A O 1
#